Protein AF-A0AAP2RCV1-F1 (afdb_monomer)

Nearest PDB structures (foldseek):
  8qae-assembly1_A  TM=5.928E-01  e=9.555E+00  synthetic construct

Foldseek 3Di:
DAVVVLVVLLCLLLVQADPVVSVVVSVVSSVVLVVQLVVQCVVVVHPSDNVSSVVSSVVVPHSVVNSVVDDGPVVVVVVVVLVVVLVVLVVVLVVVLVVVVVCCVVCVVVVDDNVCCVVPVNVVSVVVSVVVSVVSVVQVVVQVPDPDGPVVVVVVVVVQCPDLLRPSVLVVLLVVLVVVLVCCVPPQQPAWDDADDPDPDGPDIDRFFAPCCVVLSVVSNVLSVLLNVLSVCSNVPPQNLVSLLSLLVSLVSVLVSLVVCLVVVRTDPSDDPVVNVVVSVVSVVVSVVSNVSSVVSNVVSVCSVVVD

Secondary structure (DSSP, 8-state):
--HHHHHHHHHHHTTTS-HHHHHHHHHHHHHHHHHHHHHHHHHTTS---HHHHHHHHHHH--HHHHHTTS--HHHHHHHHHHHHHHHHHHHHHHHHHHHHHHHHHH-GGG---HHHIIIIIHHHHHHHHHHHHHHHHHHHHHHTT-SS-HHHHHHHHHHHHSSTT-HHHHHHHHHHHHHHHHHHHHHGGG-EEEEEEETTEEEEEEESB-GGGGGTHHHHHHHHHHHHHHHHHHHH-S-THHHHHHHHHHHHHHHHHHHHHHHH--B-TTS-HHHHHHHHHHHHHHHHHHHHHHHHHHHHHHHHHH--

Radius of gyration: 32.6 Å; Cα contacts (8 Å, |Δi|>4): 239; chains: 1; bounding box: 78×43×88 Å

Solvent-accessible surface area (backbone atoms only — not comparable to full-atom values): 16723 Å² total; per-residue (Å²): 140,44,65,68,61,54,52,53,48,44,47,60,31,41,63,62,39,42,75,72,59,30,57,53,54,44,51,54,52,51,49,53,52,50,57,52,19,50,52,56,15,59,77,67,76,47,78,73,44,58,65,48,46,51,50,47,50,62,72,72,49,54,44,66,64,57,34,69,78,48,84,45,42,66,58,58,51,53,56,49,54,53,53,53,51,51,52,52,53,52,52,49,53,52,52,53,51,51,51,52,53,51,43,43,71,77,46,56,89,72,68,62,56,68,64,56,49,61,69,47,54,49,52,52,50,52,51,49,52,51,52,52,50,49,52,53,50,51,50,50,62,53,42,77,73,45,97,60,56,64,66,58,52,50,49,58,47,47,64,36,50,72,37,80,60,25,70,67,34,35,50,52,55,40,51,53,44,52,51,48,53,51,47,55,76,76,39,50,81,68,40,74,36,90,61,46,64,73,73,99,42,81,77,50,81,44,45,44,47,29,80,66,39,61,74,48,47,65,58,53,49,52,52,48,52,50,48,42,50,40,47,50,38,37,69,73,44,89,62,62,23,59,36,27,42,49,50,18,54,50,22,51,54,49,31,52,50,47,51,47,49,63,72,70,46,40,43,34,86,82,56,55,68,68,58,52,48,51,50,46,52,51,50,51,50,51,33,53,54,33,47,55,48,17,54,52,28,40,53,51,16,51,51,54,58,72,77,108

Mean predicted aligned error: 16.92 Å

Sequence (308 aa)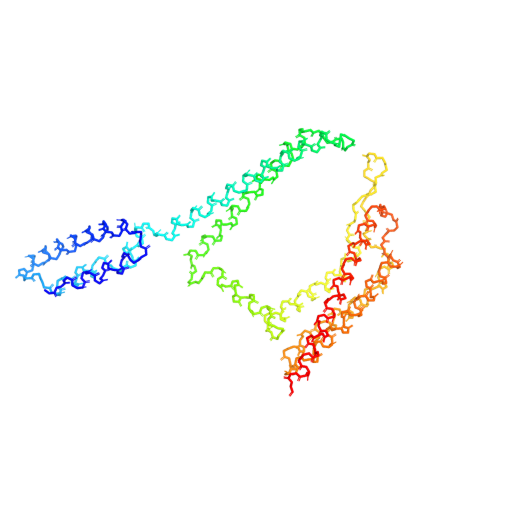:
MYDKIIDDYLNDVTRDMDPKLKSDVKRELKTHILDSAEALASERYVPADENIVREVISKMGSPKEIASRYPSRKGSKKAKEFMDVLKVLAGLIVAFTIAGIVMTMIAPELGLPVHLILTGVVPAMIIAVIVISIIFAIIYIYESRLKMTYEEKIKKMNENLEKPSSPIRVAIITICNLVFLAVINLYWDKVPAIIVFEGDKPTGIVSLFSPDFATFIPYINMLIIATIIVNLLYLLIKSKWIPSALETVLGIASAILIYGLITMFPFNPELISEIVLGIKLLLAFVLIMTLFGAVKNLWQAIILAIGK

pLDDT: mean 80.58, std 9.74, range [50.91, 95.88]

Structure (mmCIF, N/CA/C/O backbone):
data_AF-A0AAP2RCV1-F1
#
_entry.id   AF-A0AAP2RCV1-F1
#
loop_
_atom_site.group_PDB
_atom_site.id
_atom_site.type_symbol
_atom_site.label_atom_id
_atom_site.label_alt_id
_atom_site.label_comp_id
_atom_site.label_asym_id
_atom_site.label_entity_id
_atom_site.label_seq_id
_atom_site.pdbx_PDB_ins_code
_atom_site.Cartn_x
_atom_site.Cartn_y
_atom_site.Cartn_z
_atom_site.occupancy
_atom_site.B_iso_or_equiv
_atom_site.auth_seq_id
_atom_site.auth_comp_id
_atom_site.auth_asym_id
_atom_site.auth_atom_id
_atom_site.pdbx_PDB_model_num
ATOM 1 N N . MET A 1 1 ? -37.329 2.130 47.705 1.00 62.56 1 MET A N 1
ATOM 2 C CA . MET A 1 1 ? -35.863 2.210 47.498 1.00 62.56 1 MET A CA 1
ATOM 3 C C . MET A 1 1 ? -35.482 1.352 46.291 1.00 62.56 1 MET A C 1
ATOM 5 O O . MET A 1 1 ? -34.806 0.350 46.439 1.00 62.56 1 MET A O 1
ATOM 9 N N . TYR A 1 2 ? -35.951 1.715 45.095 1.00 79.75 2 TYR A N 1
ATOM 10 C CA . TYR A 1 2 ? -35.734 0.929 43.866 1.00 79.75 2 TYR A CA 1
ATOM 11 C C . TYR A 1 2 ? -35.403 1.799 42.643 1.00 79.75 2 TYR A C 1
ATOM 13 O O . TYR A 1 2 ? -34.887 1.275 41.659 1.00 79.75 2 TYR A O 1
ATOM 21 N N . ASP A 1 3 ? -35.583 3.127 42.728 1.00 85.25 3 ASP A N 1
ATOM 22 C CA . ASP A 1 3 ? -35.187 4.089 41.690 1.00 85.25 3 ASP A CA 1
ATOM 23 C C . ASP A 1 3 ? -33.775 3.876 41.164 1.00 85.25 3 ASP A C 1
ATOM 25 O O . ASP A 1 3 ? -33.571 3.938 39.962 1.00 85.25 3 ASP A O 1
ATOM 29 N N . LYS A 1 4 ? -32.814 3.556 42.039 1.00 88.62 4 LYS A N 1
ATOM 30 C CA . LYS A 1 4 ? -31.429 3.317 41.626 1.00 88.62 4 LYS A CA 1
ATOM 31 C C . LYS A 1 4 ? -31.311 2.181 40.602 1.00 88.62 4 LYS A C 1
ATOM 33 O O . LYS A 1 4 ? -30.565 2.313 39.645 1.00 88.62 4 LYS A O 1
ATOM 38 N N . ILE A 1 5 ? -32.064 1.093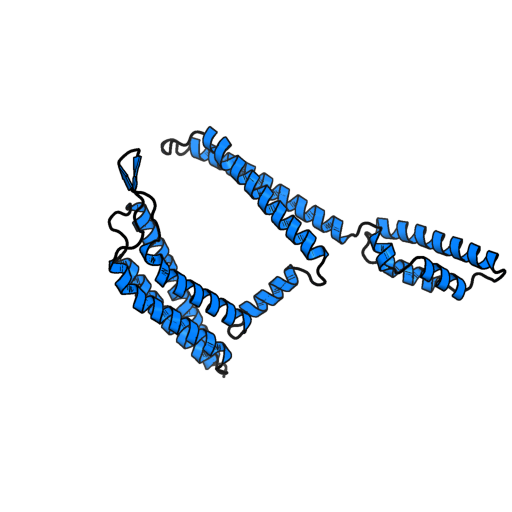 40.768 1.00 89.00 5 ILE A N 1
ATOM 39 C CA . ILE A 1 5 ? -32.020 -0.073 39.868 1.00 89.00 5 ILE A CA 1
ATOM 40 C C . ILE A 1 5 ? -32.660 0.269 38.524 1.00 89.00 5 ILE A C 1
ATOM 42 O O . ILE A 1 5 ? -32.140 -0.108 37.474 1.00 89.00 5 ILE A O 1
ATOM 46 N N . ILE A 1 6 ? -33.766 1.016 38.566 1.00 90.31 6 ILE A N 1
ATOM 47 C CA . ILE A 1 6 ? -34.437 1.537 37.374 1.00 90.31 6 ILE A CA 1
ATOM 48 C C . ILE A 1 6 ? -33.481 2.478 36.630 1.00 90.31 6 ILE A C 1
ATOM 50 O O . ILE A 1 6 ? -33.229 2.291 35.445 1.00 90.31 6 ILE A O 1
ATOM 54 N N . ASP A 1 7 ? -32.884 3.445 37.322 1.00 91.56 7 ASP A N 1
ATOM 55 C CA . ASP A 1 7 ? -31.992 4.437 36.730 1.00 91.56 7 ASP A CA 1
ATOM 56 C C . ASP A 1 7 ? -30.692 3.802 36.195 1.00 91.56 7 ASP A C 1
ATOM 58 O O . ASP A 1 7 ? -30.251 4.187 35.110 1.00 91.56 7 ASP A O 1
ATOM 62 N N . ASP A 1 8 ? -30.117 2.803 36.878 1.00 90.62 8 ASP A N 1
ATOM 63 C CA . ASP A 1 8 ? -28.958 2.022 36.413 1.00 90.62 8 ASP A CA 1
ATOM 64 C C . ASP A 1 8 ? -29.297 1.231 35.130 1.00 90.62 8 ASP A C 1
ATOM 66 O O . ASP A 1 8 ? -28.591 1.352 34.124 1.00 90.62 8 ASP A O 1
ATOM 70 N N . TYR A 1 9 ? -30.429 0.516 35.097 1.00 91.06 9 TYR A N 1
ATOM 71 C CA . TYR A 1 9 ? -30.909 -0.188 33.897 1.00 91.06 9 TYR A CA 1
ATOM 72 C C . TYR A 1 9 ? -31.158 0.774 32.721 1.00 91.06 9 TYR A C 1
ATOM 74 O O . TYR A 1 9 ? -30.697 0.548 31.598 1.00 91.06 9 TYR A O 1
ATOM 82 N N . LEU A 1 10 ? -31.828 1.901 32.977 1.00 92.56 10 LEU A N 1
ATOM 83 C CA . LEU A 1 10 ? -32.106 2.935 31.977 1.00 92.56 10 LEU A CA 1
ATOM 84 C C . LEU A 1 10 ? -30.838 3.650 31.492 1.00 92.56 10 LEU A C 1
ATOM 86 O O . LEU A 1 10 ? -30.777 4.085 30.337 1.00 92.56 10 LEU A O 1
ATOM 90 N N . ASN A 1 11 ? -29.820 3.795 32.344 1.00 90.88 11 ASN A N 1
ATOM 91 C CA . ASN A 1 11 ? -28.507 4.312 31.960 1.00 90.88 11 ASN A CA 1
ATOM 92 C C . ASN A 1 11 ? -27.822 3.390 30.948 1.00 90.88 11 ASN A C 1
ATOM 94 O O . ASN A 1 11 ? -27.294 3.897 29.955 1.00 90.88 11 ASN A O 1
ATOM 98 N N . ASP A 1 12 ? -27.882 2.073 31.159 1.00 88.06 12 ASP A N 1
ATOM 99 C CA . ASP A 1 12 ? -27.302 1.084 30.248 1.00 88.06 12 ASP A CA 1
ATOM 100 C C . ASP A 1 12 ? -28.076 0.954 28.930 1.00 88.06 12 ASP A C 1
ATOM 102 O O . ASP A 1 12 ? -27.448 0.936 27.868 1.00 88.06 12 ASP A O 1
ATOM 106 N N . VAL A 1 13 ? -29.417 0.956 28.960 1.00 88.56 13 VAL A N 1
ATOM 107 C CA . VAL A 1 13 ? -30.253 0.982 27.740 1.00 88.56 13 VAL A CA 1
ATOM 108 C C . VAL A 1 13 ? -29.926 2.213 26.889 1.00 88.56 13 VAL A C 1
ATOM 110 O O . VAL A 1 13 ? -29.692 2.116 25.686 1.00 88.56 13 VAL A O 1
ATOM 113 N N . THR A 1 14 ? -29.883 3.396 27.507 1.00 88.81 14 THR A N 1
ATOM 114 C CA . THR A 1 14 ? -29.771 4.679 26.786 1.00 88.81 14 THR A CA 1
ATOM 115 C C . THR A 1 14 ? -28.333 5.191 26.647 1.00 88.81 14 THR A C 1
ATOM 117 O O . THR A 1 14 ? -28.100 6.375 26.373 1.00 88.81 14 THR A O 1
ATOM 120 N N . ARG A 1 15 ? -27.327 4.334 26.855 1.00 84.31 15 ARG A N 1
ATOM 121 C CA . ARG A 1 15 ? -25.908 4.727 26.872 1.00 84.31 15 ARG A CA 1
ATOM 122 C C . ARG A 1 15 ? -25.414 5.290 25.536 1.00 84.31 15 ARG A C 1
ATOM 124 O O . ARG A 1 15 ? -24.744 6.318 25.529 1.00 84.31 15 ARG A O 1
ATOM 131 N N . ASP A 1 16 ? -25.783 4.649 24.429 1.00 75.81 16 ASP A N 1
ATOM 132 C CA . ASP A 1 16 ? -25.313 4.952 23.065 1.00 75.81 16 ASP A CA 1
ATOM 133 C C . ASP A 1 16 ? -26.325 5.780 22.221 1.00 75.81 16 ASP A C 1
ATOM 135 O O . ASP A 1 16 ? -26.178 5.915 21.000 1.00 75.81 16 ASP A O 1
ATOM 139 N N . MET A 1 17 ? -27.358 6.343 22.862 1.00 81.81 17 MET A N 1
ATOM 140 C CA . MET A 1 17 ? -28.393 7.177 22.227 1.00 81.81 17 MET A CA 1
ATOM 141 C C . MET A 1 17 ? -27.992 8.661 22.151 1.00 81.81 17 MET A C 1
ATOM 143 O O . MET A 1 17 ? -27.110 9.129 22.873 1.00 81.81 17 MET A O 1
ATOM 147 N N . ASP A 1 18 ? -28.642 9.421 21.265 1.00 77.62 18 ASP A N 1
ATOM 148 C CA . ASP A 1 18 ? -28.475 10.878 21.205 1.00 77.62 18 ASP A CA 1
ATOM 149 C C . ASP A 1 18 ? -29.152 11.576 22.408 1.00 77.62 18 ASP A C 1
ATOM 151 O O . ASP A 1 18 ? -30.195 11.087 22.845 1.00 77.62 18 ASP A O 1
ATOM 155 N N . PRO A 1 19 ? -28.621 12.690 22.966 1.00 78.75 19 PRO A N 1
ATOM 156 C CA . PRO A 1 19 ? -29.153 13.300 24.188 1.00 78.75 19 PRO A CA 1
ATOM 157 C C . PRO A 1 19 ? -30.655 13.603 24.178 1.00 78.75 19 PRO A C 1
ATOM 159 O O . PRO A 1 19 ? -31.298 13.407 25.206 1.00 78.75 19 PRO A O 1
ATOM 162 N N . LYS A 1 20 ? -31.224 14.023 23.037 1.00 76.44 20 LYS A N 1
ATOM 163 C CA . LYS A 1 20 ? -32.663 14.323 22.938 1.00 76.44 20 LYS A CA 1
ATOM 164 C C . LYS A 1 20 ? -33.514 13.049 23.014 1.00 76.44 20 LYS A C 1
ATOM 166 O O . LYS A 1 20 ? -34.440 12.967 23.814 1.00 76.44 20 LYS A O 1
ATOM 171 N N . LEU A 1 21 ? -33.137 12.023 22.247 1.00 81.19 21 LEU A N 1
ATOM 172 C CA . LEU A 1 21 ? -33.798 10.714 22.277 1.00 81.19 21 LEU A CA 1
ATOM 173 C C . LEU A 1 21 ? -33.632 10.034 23.646 1.00 81.19 21 LEU A C 1
ATOM 175 O O . LEU A 1 21 ? -34.563 9.422 24.158 1.00 81.19 21 LEU A O 1
ATOM 179 N N . LYS A 1 22 ? -32.459 10.187 24.269 1.00 86.94 22 LYS A N 1
ATOM 180 C CA . LYS A 1 22 ? -32.128 9.628 25.582 1.00 86.94 22 LYS A CA 1
ATOM 181 C C . LYS A 1 22 ? -33.078 10.100 26.681 1.00 86.94 22 LYS A C 1
ATOM 183 O O . LYS A 1 22 ? -33.493 9.271 27.484 1.00 86.94 22 LYS A O 1
ATOM 188 N N . SER A 1 23 ? -33.425 11.387 26.739 1.00 87.06 23 SER A N 1
ATOM 189 C CA . SER A 1 23 ? -34.384 11.887 27.737 1.00 87.06 23 SER A CA 1
ATOM 190 C C . SER A 1 23 ? -35.793 11.337 27.527 1.00 87.06 23 SER A C 1
ATOM 192 O O . SER A 1 23 ? -36.450 10.975 28.501 1.00 87.06 23 SER A O 1
ATOM 194 N N . ASP A 1 24 ? -36.239 11.231 26.273 1.00 87.81 24 ASP A N 1
ATOM 195 C CA . ASP A 1 24 ? -37.589 10.763 25.955 1.00 87.81 24 ASP A CA 1
ATOM 196 C C . ASP A 1 24 ? -37.736 9.255 26.218 1.00 87.81 24 ASP A C 1
ATOM 198 O O . ASP A 1 24 ? -38.631 8.857 26.963 1.00 87.81 24 ASP A O 1
ATOM 202 N N . VAL A 1 25 ? -36.792 8.435 25.736 1.00 89.00 25 VAL A N 1
ATOM 203 C CA . VAL A 1 25 ? -36.770 6.975 25.963 1.00 89.00 25 VAL A CA 1
ATOM 204 C C . VAL A 1 25 ? -36.594 6.634 27.446 1.00 89.00 25 VAL A C 1
ATOM 206 O O . VAL A 1 25 ? -37.223 5.702 27.942 1.00 89.00 25 VAL A O 1
ATOM 209 N N . LYS A 1 26 ? -35.789 7.401 28.201 1.00 92.62 26 LYS A N 1
ATOM 210 C CA . LYS A 1 26 ? -35.698 7.225 29.660 1.00 92.62 26 LYS A CA 1
ATOM 211 C C . LYS A 1 26 ? -37.036 7.450 30.357 1.00 92.62 26 LYS A C 1
ATOM 213 O O . LYS A 1 26 ? -37.366 6.687 31.258 1.00 92.62 26 LYS A O 1
ATOM 218 N N . ARG A 1 27 ? -37.777 8.496 29.975 1.00 91.81 27 ARG A N 1
ATOM 219 C CA . ARG A 1 27 ? -39.085 8.817 30.566 1.00 91.81 27 ARG A CA 1
ATOM 220 C C . ARG A 1 27 ? -40.103 7.722 30.245 1.00 91.81 27 ARG A C 1
ATOM 222 O O . ARG A 1 27 ? -40.712 7.195 31.166 1.00 91.81 27 ARG A O 1
ATOM 229 N N . GLU A 1 28 ? -40.213 7.349 28.971 1.00 92.00 28 GLU A N 1
ATOM 230 C CA . GLU A 1 28 ? -41.100 6.286 28.474 1.00 92.00 28 GLU A CA 1
ATOM 231 C C . GLU A 1 28 ? -40.869 4.956 29.208 1.00 92.00 28 GLU A C 1
ATOM 233 O O . GLU A 1 28 ? -41.791 4.401 29.806 1.00 92.00 28 GLU A O 1
ATOM 238 N N . LEU A 1 29 ? -39.621 4.478 29.240 1.00 92.88 29 LEU A N 1
ATOM 239 C CA . LEU A 1 29 ? -39.281 3.219 29.901 1.00 92.88 29 LEU A CA 1
ATOM 240 C C . LEU A 1 29 ? -39.410 3.301 31.431 1.00 92.88 29 LEU A C 1
ATOM 242 O O . LEU A 1 29 ? -39.796 2.307 32.039 1.00 92.88 29 LEU A O 1
ATOM 246 N N . LYS A 1 30 ? -39.127 4.452 32.070 1.00 94.00 30 LYS A N 1
ATOM 247 C CA . LYS A 1 30 ? -39.332 4.617 33.524 1.00 94.00 30 LYS A CA 1
ATOM 248 C C . LYS A 1 30 ? -40.811 4.495 33.887 1.00 94.00 30 LYS A C 1
ATOM 250 O O . LYS A 1 30 ? -41.123 3.756 34.815 1.00 94.00 30 LYS A O 1
ATOM 255 N N . THR A 1 31 ? -41.698 5.153 33.139 1.00 93.00 31 THR A N 1
ATOM 256 C CA . THR A 1 31 ? -43.154 5.012 33.300 1.00 93.00 31 THR A CA 1
ATOM 257 C C . THR A 1 31 ? -43.579 3.557 33.102 1.00 93.00 31 THR A C 1
ATOM 259 O O . THR A 1 31 ? -44.108 2.958 34.030 1.00 93.00 31 THR A O 1
ATOM 262 N N . HIS A 1 32 ? -43.210 2.925 31.982 1.00 92.56 32 HIS A N 1
ATOM 263 C CA . HIS A 1 32 ? -43.582 1.531 31.709 1.00 92.56 32 HIS A CA 1
ATOM 264 C C . HIS A 1 32 ? -43.108 0.538 32.792 1.00 92.56 32 HIS A C 1
ATOM 266 O O . HIS A 1 32 ? -43.828 -0.408 33.118 1.00 92.56 32 HIS A O 1
ATOM 272 N N . ILE A 1 33 ? -41.902 0.716 33.351 1.00 92.25 33 ILE A N 1
ATOM 273 C CA . ILE A 1 33 ? -41.386 -0.130 34.443 1.00 92.25 33 ILE A CA 1
ATOM 274 C C . ILE A 1 33 ? -42.209 0.058 35.723 1.00 92.25 33 ILE A C 1
ATOM 276 O O . ILE A 1 33 ? -42.523 -0.934 36.379 1.00 92.25 33 ILE A O 1
ATOM 280 N N . LEU A 1 34 ? -42.554 1.300 36.076 1.00 92.75 34 LEU A N 1
ATOM 281 C CA . LEU A 1 34 ? -43.341 1.604 37.274 1.00 92.75 34 LEU A CA 1
ATOM 282 C C . LEU A 1 34 ? -44.772 1.066 37.148 1.00 92.75 34 LEU A C 1
ATOM 284 O O . LEU A 1 34 ? -45.196 0.313 38.021 1.00 92.75 34 LEU A O 1
ATOM 288 N N . ASP A 1 35 ? -45.449 1.333 36.030 1.00 93.69 35 ASP A N 1
ATOM 289 C CA . ASP A 1 35 ? -46.809 0.848 35.753 1.00 93.69 35 ASP A CA 1
ATOM 290 C C . ASP A 1 35 ? -46.868 -0.695 35.791 1.00 93.69 35 ASP A C 1
ATOM 292 O O . ASP A 1 35 ? -47.761 -1.296 36.392 1.00 93.69 35 ASP A O 1
ATOM 296 N N . SER A 1 36 ? -45.864 -1.360 35.202 1.00 91.62 36 SER A N 1
ATOM 297 C CA . SER A 1 36 ? -45.748 -2.827 35.213 1.00 91.62 36 SER A CA 1
ATOM 298 C C . SER A 1 36 ? -45.460 -3.392 36.610 1.00 91.62 36 SER A C 1
ATOM 300 O O . SER A 1 36 ? -45.912 -4.492 36.935 1.00 91.62 36 SER A O 1
ATOM 302 N N . ALA A 1 37 ? -44.698 -2.670 37.438 1.00 91.69 37 ALA A N 1
ATOM 303 C CA . ALA A 1 37 ? -44.399 -3.070 38.812 1.00 91.69 37 ALA A CA 1
ATOM 304 C C . ALA A 1 37 ? -45.615 -2.893 39.729 1.00 91.69 37 ALA A C 1
ATOM 306 O O . ALA A 1 37 ? -45.883 -3.772 40.545 1.00 91.69 37 ALA A O 1
ATOM 307 N N . GLU A 1 38 ? -46.381 -1.814 39.567 1.00 90.69 38 GLU A N 1
ATOM 308 C CA . GLU A 1 38 ? -47.622 -1.574 40.309 1.00 90.69 38 GLU A CA 1
ATOM 309 C C . GLU A 1 38 ? -48.707 -2.603 39.953 1.00 90.69 38 GLU A C 1
ATOM 311 O O . GLU A 1 38 ? -49.348 -3.159 40.849 1.00 90.69 38 GLU A O 1
ATOM 316 N N . ALA A 1 39 ? -48.846 -2.953 38.669 1.00 91.00 39 ALA A N 1
ATOM 317 C CA . ALA A 1 39 ? -49.734 -4.029 38.229 1.00 91.00 39 ALA A CA 1
ATOM 318 C C . ALA A 1 39 ? -49.354 -5.393 38.842 1.00 91.00 39 ALA A C 1
ATOM 320 O O . ALA A 1 39 ? -50.209 -6.073 39.411 1.00 91.00 39 ALA A O 1
ATOM 321 N N . LEU A 1 40 ? -48.069 -5.773 38.791 1.00 89.50 40 LEU A N 1
ATOM 322 C CA . LEU A 1 40 ? -47.581 -7.057 39.319 1.00 89.50 40 LEU A CA 1
ATOM 323 C C . LEU A 1 40 ? -47.637 -7.133 40.857 1.00 89.50 40 LEU A C 1
ATOM 325 O O . LEU A 1 40 ? -47.875 -8.202 41.422 1.00 89.50 40 LEU A O 1
ATOM 329 N N . ALA A 1 41 ? -47.432 -6.005 41.541 1.00 89.94 41 ALA A N 1
ATOM 330 C CA . ALA A 1 41 ? -47.608 -5.876 42.985 1.00 89.94 41 ALA A CA 1
ATOM 331 C C . ALA A 1 41 ? -49.082 -6.066 43.388 1.00 89.94 41 ALA A C 1
ATOM 333 O O . ALA A 1 41 ? -49.386 -6.848 44.293 1.00 89.94 41 ALA A O 1
ATOM 334 N N . SER A 1 42 ? -49.996 -5.421 42.652 1.00 89.62 42 SER A N 1
ATOM 335 C CA . SER A 1 42 ? -51.446 -5.501 42.869 1.00 89.62 42 SER A CA 1
ATOM 336 C C . SER A 1 42 ? -51.995 -6.912 42.642 1.00 89.62 42 SER A C 1
ATOM 338 O O . SER A 1 42 ? -52.747 -7.410 43.475 1.00 89.62 42 SER A O 1
ATOM 340 N N . GLU A 1 43 ? -51.570 -7.588 41.567 1.00 89.88 43 GLU A N 1
ATOM 341 C CA . GLU A 1 43 ? -51.939 -8.983 41.260 1.00 89.88 43 GLU A CA 1
ATOM 342 C C . GLU A 1 43 ? -51.565 -9.951 42.397 1.00 89.88 43 GLU A C 1
ATOM 344 O O . GLU A 1 43 ? -52.266 -10.927 42.660 1.00 89.88 43 GLU A O 1
ATOM 349 N N . ARG A 1 44 ? -50.458 -9.671 43.093 1.00 89.19 44 ARG A N 1
ATOM 350 C CA . ARG A 1 44 ? -49.913 -10.516 44.164 1.00 89.19 44 ARG A CA 1
ATOM 351 C C . ARG A 1 44 ? -50.294 -10.069 45.576 1.00 89.19 44 ARG A C 1
ATOM 353 O O . ARG A 1 44 ? -49.888 -10.732 46.526 1.00 89.19 44 ARG A O 1
ATOM 360 N N . TYR A 1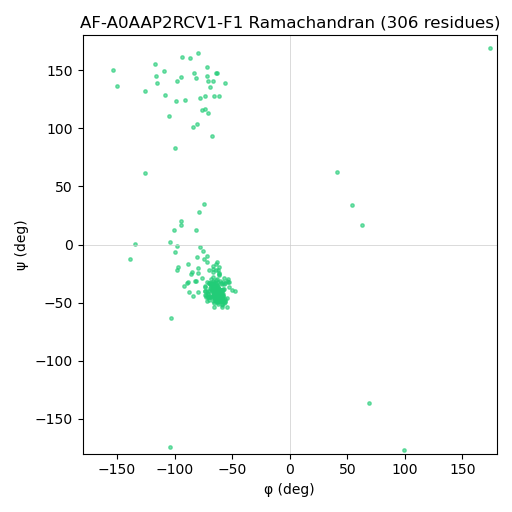 45 ? -51.047 -8.978 45.726 1.00 88.19 45 TYR A N 1
ATOM 361 C CA . TYR A 1 45 ? -51.385 -8.364 47.019 1.00 88.19 45 TYR A CA 1
ATOM 362 C C . TYR A 1 45 ? -50.156 -8.039 47.897 1.00 88.19 45 TYR A C 1
ATOM 364 O O . TYR A 1 45 ? -50.214 -8.115 49.126 1.00 88.19 45 TYR A O 1
ATOM 372 N N . VAL A 1 46 ? -49.035 -7.664 47.272 1.00 87.31 46 VAL A N 1
ATOM 373 C CA . VAL A 1 46 ? -47.784 -7.262 47.943 1.00 87.31 46 VAL A CA 1
ATOM 374 C C . VAL A 1 46 ? -47.446 -5.805 47.611 1.00 87.31 46 VAL A C 1
ATOM 376 O O . VAL A 1 46 ? -47.873 -5.308 46.572 1.00 87.31 46 VAL A O 1
ATOM 379 N N . PRO A 1 47 ? -46.677 -5.085 48.448 1.00 83.31 47 PRO A N 1
ATOM 380 C CA . PRO A 1 47 ? -46.159 -3.775 48.063 1.00 83.31 47 PRO A CA 1
ATOM 381 C C . PRO A 1 47 ? -45.203 -3.884 46.864 1.00 83.31 47 PRO A C 1
ATOM 383 O O . PRO A 1 47 ? -44.456 -4.855 46.742 1.00 83.31 47 PRO A O 1
ATOM 386 N N . ALA A 1 48 ? -45.177 -2.853 46.014 1.00 82.62 48 ALA A N 1
ATOM 387 C CA . ALA A 1 48 ? -44.190 -2.722 44.944 1.00 82.62 48 ALA A CA 1
ATOM 388 C C . ALA A 1 48 ? -42.792 -2.490 45.548 1.00 82.62 48 ALA A C 1
ATOM 390 O O . ALA A 1 48 ? -42.417 -1.367 45.893 1.00 82.62 48 ALA A O 1
ATOM 391 N N . ASP A 1 49 ? -42.048 -3.578 45.734 1.00 87.25 49 ASP A N 1
ATOM 392 C CA . ASP A 1 49 ? -40.734 -3.602 46.366 1.00 87.25 49 ASP A CA 1
ATOM 393 C C . ASP A 1 49 ? -39.589 -3.767 45.346 1.00 87.25 49 ASP A C 1
ATOM 395 O O . ASP A 1 49 ? -39.777 -3.748 44.127 1.00 87.25 49 ASP A O 1
ATOM 399 N N . GLU A 1 50 ? -38.363 -3.912 45.850 1.00 87.31 50 GLU A N 1
ATOM 400 C CA . GLU A 1 50 ? -37.183 -4.108 45.006 1.00 87.31 50 GLU A CA 1
ATOM 401 C C . GLU A 1 50 ? -37.243 -5.410 44.181 1.00 87.31 50 GLU A C 1
ATOM 403 O O . GLU A 1 50 ? -36.735 -5.458 43.059 1.00 87.31 50 GLU A O 1
ATOM 408 N N . ASN A 1 51 ? -37.881 -6.457 44.710 1.00 86.88 51 ASN A N 1
ATOM 409 C CA . ASN A 1 51 ? -37.969 -7.767 44.071 1.00 86.88 51 ASN A CA 1
ATOM 410 C C . ASN A 1 51 ? -38.950 -7.740 42.894 1.00 86.88 51 ASN A C 1
ATOM 412 O O . ASN A 1 51 ? -38.612 -8.217 41.809 1.00 86.88 51 ASN A O 1
ATOM 416 N N . ILE A 1 52 ? -40.114 -7.107 43.072 1.00 89.75 52 ILE A N 1
ATOM 417 C CA . ILE A 1 52 ? -41.099 -6.878 42.005 1.00 89.75 52 ILE A CA 1
ATOM 418 C C . ILE A 1 52 ? -40.478 -6.067 40.857 1.00 89.75 52 ILE A C 1
ATOM 420 O O . ILE A 1 52 ? -40.584 -6.462 39.694 1.00 89.75 52 ILE A O 1
ATOM 424 N N . VAL A 1 53 ? -39.750 -4.985 41.164 1.00 89.56 53 VAL A N 1
ATOM 425 C CA . VAL A 1 53 ? -39.068 -4.164 40.142 1.00 89.56 53 VAL A CA 1
ATOM 426 C C . VAL A 1 53 ? -37.984 -4.960 39.401 1.00 89.56 53 VAL A C 1
ATOM 428 O O . VAL A 1 53 ? -37.891 -4.876 38.174 1.00 89.56 53 VAL A O 1
ATOM 431 N N . ARG A 1 54 ? -37.189 -5.781 40.105 1.00 89.56 54 ARG A N 1
ATOM 432 C CA . ARG A 1 54 ? -36.195 -6.673 39.475 1.00 89.56 54 ARG A CA 1
ATOM 433 C C . ARG A 1 54 ? -36.848 -7.716 38.563 1.00 89.56 54 ARG A C 1
ATOM 435 O O . ARG A 1 54 ? -36.314 -7.976 37.486 1.00 89.56 54 ARG A O 1
ATOM 442 N N . GLU A 1 55 ? -37.993 -8.280 38.947 1.00 90.69 55 GLU A N 1
ATOM 443 C CA . GLU A 1 55 ? -38.733 -9.236 38.111 1.00 90.69 55 GLU A CA 1
ATOM 444 C C . GLU A 1 55 ? -39.268 -8.577 36.830 1.00 90.69 55 GLU A C 1
ATOM 446 O O . GLU A 1 55 ? -39.105 -9.132 35.742 1.00 90.69 55 GLU A O 1
ATOM 451 N N . VAL A 1 56 ? -39.843 -7.373 36.927 1.00 90.75 56 VAL A N 1
ATOM 452 C CA . VAL A 1 56 ? -40.310 -6.594 35.764 1.00 90.75 56 VAL A CA 1
ATOM 453 C C . VAL A 1 56 ? -39.161 -6.286 34.805 1.00 90.75 56 VAL A C 1
ATOM 455 O O . VAL A 1 56 ? -39.269 -6.568 33.610 1.00 90.75 56 VAL A O 1
ATOM 458 N N . ILE A 1 57 ? -38.032 -5.787 35.317 1.00 90.88 57 ILE A N 1
ATOM 459 C CA . ILE A 1 57 ? -36.838 -5.511 34.504 1.00 90.88 57 ILE A CA 1
ATOM 460 C C . ILE A 1 57 ? -36.329 -6.799 33.836 1.00 90.88 57 ILE A C 1
ATOM 462 O O . ILE A 1 57 ? -36.022 -6.795 32.645 1.00 90.88 57 ILE A O 1
ATOM 466 N N . SER A 1 58 ? -36.321 -7.926 34.556 1.00 89.25 58 SER A N 1
ATOM 467 C CA . SER A 1 58 ? -35.938 -9.226 33.992 1.00 89.25 58 SER A CA 1
ATOM 468 C C . SER A 1 58 ? -36.884 -9.711 32.886 1.00 89.25 58 SER A C 1
ATOM 470 O O . SER A 1 58 ? -36.422 -10.377 31.960 1.00 89.25 58 SER A O 1
ATOM 472 N N . LYS A 1 59 ? -38.186 -9.395 32.956 1.00 89.75 59 LYS A N 1
ATOM 473 C CA . LYS A 1 59 ? -39.178 -9.731 31.915 1.00 89.75 59 LYS A CA 1
ATOM 474 C C . LYS A 1 59 ? -39.081 -8.832 30.681 1.00 89.75 59 LYS A C 1
ATOM 476 O O . LYS A 1 59 ? -39.396 -9.288 29.586 1.00 89.75 59 LYS A O 1
ATOM 481 N N . MET A 1 60 ? -38.633 -7.582 30.829 1.00 86.12 60 MET A N 1
ATOM 482 C CA . MET A 1 60 ? -38.416 -6.675 29.690 1.00 86.12 60 MET A CA 1
ATOM 483 C C . MET A 1 60 ? -37.226 -7.090 28.808 1.00 86.12 60 MET A C 1
ATOM 485 O O . MET A 1 60 ? -37.190 -6.730 27.631 1.00 86.12 60 MET A O 1
ATOM 489 N N . GLY A 1 61 ? -36.285 -7.872 29.342 1.00 86.00 61 GLY A N 1
ATOM 490 C CA . GLY A 1 61 ? -35.105 -8.362 28.626 1.00 86.00 61 GLY A CA 1
ATOM 491 C C . GLY A 1 61 ? -33.843 -7.552 28.924 1.00 86.00 61 GLY A C 1
ATOM 492 O O . GLY A 1 61 ? -33.831 -6.656 29.767 1.00 86.00 61 GLY A O 1
ATOM 493 N N . SER A 1 62 ? -32.732 -7.888 28.269 1.00 88.94 62 SER A N 1
ATOM 494 C CA . SER A 1 62 ? -31.452 -7.240 28.563 1.00 88.94 62 SER A CA 1
ATOM 495 C C . SER A 1 62 ? -31.412 -5.787 28.057 1.00 88.94 62 SER A C 1
ATOM 497 O O . SER A 1 62 ? -32.012 -5.470 27.020 1.00 88.94 62 SER A O 1
ATOM 499 N N . PRO A 1 63 ? -30.610 -4.899 28.689 1.00 86.69 63 PRO A N 1
ATOM 500 C CA . PRO A 1 63 ? -30.474 -3.511 28.243 1.00 86.69 63 PRO A CA 1
ATOM 501 C C . PRO A 1 63 ? -30.101 -3.378 26.761 1.00 86.69 63 PRO A C 1
ATOM 503 O O . PRO A 1 63 ? -30.515 -2.442 26.081 1.00 86.69 63 PRO A O 1
ATOM 506 N N . LYS A 1 64 ? -29.332 -4.347 26.246 1.00 81.31 64 LYS A N 1
ATOM 507 C CA . LYS A 1 64 ? -28.855 -4.394 24.862 1.00 81.31 64 LYS A CA 1
ATOM 508 C C . LYS A 1 64 ? -29.957 -4.756 23.862 1.00 81.31 64 LYS A C 1
ATOM 510 O O . LYS A 1 64 ? -29.956 -4.227 22.752 1.00 81.31 64 LYS A O 1
ATOM 515 N N . GLU A 1 65 ? -30.882 -5.637 24.235 1.00 81.50 65 GLU A N 1
ATOM 516 C CA . GLU A 1 65 ? -32.026 -6.013 23.395 1.00 81.50 65 GLU A CA 1
ATOM 517 C C . GLU A 1 65 ? -33.012 -4.854 23.273 1.00 81.50 65 GLU A C 1
ATOM 519 O O . GLU A 1 65 ? -33.408 -4.514 22.158 1.00 81.50 65 GLU A O 1
ATOM 524 N N . ILE A 1 66 ? -33.329 -4.176 24.382 1.00 85.69 66 ILE A N 1
ATOM 525 C CA . ILE A 1 66 ? -34.171 -2.972 24.352 1.00 85.69 66 ILE A CA 1
ATOM 526 C C . ILE A 1 66 ? -33.483 -1.841 23.577 1.00 85.69 66 ILE A C 1
ATOM 528 O O . ILE A 1 66 ? -34.095 -1.269 22.676 1.00 85.69 66 ILE A O 1
ATOM 532 N N . ALA A 1 67 ? -32.196 -1.571 23.826 1.00 82.31 67 ALA A N 1
ATOM 533 C CA . ALA A 1 67 ? -31.444 -0.546 23.096 1.00 82.31 67 ALA A CA 1
ATOM 534 C C . ALA A 1 67 ? -31.420 -0.778 21.572 1.00 82.31 67 ALA A C 1
ATOM 536 O O . ALA A 1 67 ? -31.415 0.189 20.814 1.00 82.31 67 ALA A O 1
ATOM 537 N N . SER A 1 68 ? -31.444 -2.037 21.111 1.00 78.44 68 SER A N 1
ATOM 538 C CA . SER A 1 68 ? -31.436 -2.370 19.677 1.00 78.44 68 SER A CA 1
ATOM 539 C C . SER A 1 68 ? -32.698 -1.936 18.918 1.00 78.44 68 SER A C 1
ATOM 541 O O . SER A 1 68 ? -32.657 -1.822 17.693 1.00 78.44 68 SER A O 1
ATOM 543 N N . ARG A 1 69 ? -33.801 -1.657 19.628 1.00 81.75 69 ARG A N 1
ATOM 544 C CA . ARG A 1 69 ? -35.070 -1.186 19.046 1.00 81.75 69 ARG A CA 1
ATOM 545 C C . ARG A 1 69 ? -35.075 0.316 18.740 1.00 81.75 69 ARG A C 1
ATOM 547 O O . ARG A 1 69 ? -35.976 0.784 18.053 1.00 81.75 69 ARG A O 1
ATOM 554 N N . TYR A 1 70 ? -34.075 1.062 19.216 1.00 79.25 70 TYR A N 1
ATOM 555 C CA . TYR A 1 70 ? -33.979 2.514 19.059 1.00 79.25 70 TYR A CA 1
ATOM 556 C C . TYR A 1 70 ? -32.752 2.909 18.209 1.00 79.25 70 TYR A C 1
ATOM 558 O O . TYR A 1 70 ? -31.699 2.270 18.289 1.00 79.25 70 TYR A O 1
ATOM 566 N N . PRO A 1 71 ? -32.836 3.975 17.388 1.00 65.69 71 PRO A N 1
ATOM 567 C CA . PRO A 1 71 ? -31.730 4.392 16.529 1.00 65.69 71 PRO A CA 1
ATOM 568 C C . PRO A 1 71 ? -30.520 4.891 17.339 1.00 65.69 71 PRO A C 1
ATOM 570 O O . PRO A 1 71 ? -30.623 5.784 18.180 1.00 65.69 71 PRO A O 1
ATOM 573 N N . SER A 1 72 ? -29.339 4.331 17.054 1.00 65.62 72 SER A N 1
ATOM 574 C CA . SER A 1 72 ? -28.097 4.676 17.761 1.00 65.62 72 SER A CA 1
ATOM 575 C C . SER A 1 72 ? -27.420 5.938 17.213 1.00 65.62 72 SER A C 1
ATOM 577 O O . SER A 1 72 ? -27.400 6.198 16.005 1.00 65.62 72 SER A O 1
ATOM 579 N N . ARG A 1 73 ? -26.754 6.689 18.100 1.00 57.50 73 ARG A N 1
ATOM 580 C CA . ARG A 1 73 ? -26.031 7.927 17.751 1.00 57.50 73 ARG A CA 1
ATOM 581 C C . ARG A 1 73 ? -24.899 7.693 16.739 1.00 57.50 73 ARG A C 1
ATOM 583 O O . ARG A 1 73 ? -24.612 8.549 15.905 1.00 57.50 73 ARG A O 1
ATOM 590 N N . LYS A 1 74 ? -24.277 6.508 16.787 1.00 58.59 74 LYS A N 1
ATOM 591 C CA . LYS A 1 74 ? -23.191 6.085 15.884 1.00 58.59 74 LYS A CA 1
ATOM 592 C C . LYS A 1 74 ? -23.673 5.870 14.442 1.00 58.59 74 LYS A C 1
ATOM 594 O O . LYS A 1 74 ? -22.954 6.242 13.518 1.00 58.59 74 LYS A O 1
ATOM 599 N N . GLY A 1 75 ? -24.888 5.345 14.247 1.00 60.66 75 GLY A N 1
ATOM 600 C CA . GLY A 1 75 ? -25.469 5.151 12.911 1.00 60.66 75 GLY A CA 1
ATOM 601 C C . GLY A 1 75 ? -25.723 6.476 12.186 1.00 60.66 75 GLY A C 1
ATOM 602 O O . GLY A 1 75 ? -25.316 6.644 11.038 1.00 60.66 75 GLY A O 1
ATOM 603 N N . SER A 1 76 ? -26.309 7.458 12.883 1.00 62.34 76 SER A N 1
ATOM 604 C CA . SER A 1 76 ? -26.580 8.786 12.311 1.00 62.34 76 SER A CA 1
ATOM 605 C C . SER A 1 76 ? -25.305 9.529 11.887 1.00 62.34 76 SER A C 1
ATOM 607 O O . SER A 1 76 ? -25.283 10.124 10.808 1.00 62.34 76 SER A O 1
ATOM 609 N N . LYS A 1 77 ? -24.226 9.462 12.685 1.00 66.62 77 LYS A N 1
ATOM 610 C CA . LYS A 1 77 ? -22.951 10.118 12.347 1.00 66.62 77 LYS A CA 1
ATOM 611 C C . LYS A 1 77 ? -22.325 9.525 11.078 1.00 66.62 77 LYS A C 1
ATOM 613 O O . LYS A 1 77 ? -22.000 10.281 10.167 1.00 66.62 77 LYS A O 1
ATOM 618 N N . LYS A 1 78 ? -22.242 8.192 10.982 1.00 64.31 78 LYS A N 1
ATOM 619 C CA . LYS A 1 78 ? -21.668 7.505 9.811 1.00 64.31 78 LYS A CA 1
ATOM 620 C C . LYS A 1 78 ? -22.486 7.702 8.532 1.00 64.31 78 LYS A C 1
ATOM 622 O O . LYS A 1 78 ? -21.911 7.877 7.463 1.00 64.31 78 LYS A O 1
ATOM 627 N N . ALA A 1 79 ? -23.816 7.753 8.633 1.00 68.25 79 ALA A N 1
ATOM 628 C CA . ALA A 1 79 ? -24.675 8.080 7.492 1.00 68.25 79 ALA A CA 1
ATOM 629 C C . ALA A 1 79 ? -24.413 9.500 6.951 1.00 68.25 79 ALA A C 1
ATOM 631 O O . ALA A 1 79 ? -24.413 9.709 5.737 1.00 68.25 79 ALA A O 1
ATOM 632 N N . LYS A 1 80 ? -24.138 10.470 7.836 1.00 76.31 80 LYS A N 1
ATOM 633 C CA . LYS A 1 80 ? -23.743 11.828 7.438 1.00 76.31 80 LYS A CA 1
ATOM 634 C C . LYS A 1 80 ? -22.359 11.850 6.779 1.00 76.31 80 LYS A C 1
ATOM 636 O O . LYS A 1 80 ? -22.217 12.453 5.723 1.00 76.31 80 LYS A O 1
ATOM 641 N N . GLU A 1 81 ? -21.378 11.156 7.354 1.00 74.00 81 GLU A N 1
ATOM 642 C CA . GLU A 1 81 ? -20.021 11.039 6.793 1.00 74.00 81 GLU A CA 1
ATOM 643 C C . GLU A 1 81 ? -20.044 10.447 5.370 1.00 74.00 81 GLU A C 1
ATOM 645 O O . GLU A 1 81 ? -19.433 11.004 4.460 1.00 74.00 81 GLU A O 1
ATOM 650 N N . PHE A 1 82 ? -20.834 9.393 5.137 1.00 72.56 82 PHE A N 1
ATOM 651 C CA . PHE A 1 82 ? -21.052 8.823 3.801 1.00 72.56 82 PHE A CA 1
ATOM 652 C C . PHE A 1 82 ? -21.699 9.823 2.822 1.00 72.56 82 PHE A C 1
ATOM 654 O O . PHE A 1 82 ? -21.265 9.949 1.677 1.00 72.56 82 PHE A O 1
ATOM 661 N N . MET A 1 83 ? -22.698 10.586 3.280 1.00 76.38 83 MET A N 1
ATOM 662 C CA . MET A 1 83 ? -23.345 11.633 2.480 1.00 76.38 83 MET A CA 1
ATOM 663 C C . MET A 1 83 ? -22.374 12.760 2.095 1.00 76.38 83 MET A C 1
ATOM 665 O O . MET A 1 83 ? -22.477 13.323 1.006 1.00 76.38 83 MET A O 1
ATOM 669 N N . ASP A 1 84 ? -21.433 13.101 2.974 1.00 79.31 84 ASP A N 1
ATOM 670 C CA . ASP A 1 84 ? -20.428 14.132 2.712 1.00 79.31 84 ASP A CA 1
ATOM 671 C C . ASP A 1 84 ? -19.358 13.636 1.713 1.00 79.31 84 ASP A C 1
ATOM 673 O O . ASP A 1 84 ? -18.984 14.390 0.813 1.00 79.31 84 ASP A O 1
ATOM 677 N N . VAL A 1 85 ? -18.972 12.351 1.751 1.00 78.44 85 VAL A N 1
ATOM 678 C CA . VAL A 1 85 ? -18.134 11.717 0.705 1.00 78.44 85 VAL A CA 1
ATOM 679 C C . VAL A 1 85 ? -18.819 11.753 -0.668 1.00 78.44 85 VAL A C 1
ATOM 681 O O . VAL A 1 85 ? -18.189 12.133 -1.658 1.00 78.44 85 VAL A O 1
ATOM 684 N N . LEU A 1 86 ? -20.115 11.428 -0.744 1.00 80.62 86 LEU A N 1
ATOM 685 C CA . LEU A 1 86 ? -20.879 11.481 -1.999 1.00 80.62 86 LEU A CA 1
ATOM 686 C C . LEU A 1 86 ? -20.905 12.885 -2.623 1.00 80.62 86 LEU A C 1
ATOM 688 O O . LEU A 1 86 ? -20.768 13.012 -3.839 1.00 80.62 86 LEU A O 1
ATOM 692 N N . LYS A 1 87 ? -21.027 13.946 -1.812 1.00 83.81 87 LYS A N 1
ATOM 693 C CA . LYS A 1 87 ? -20.977 15.339 -2.301 1.00 83.81 87 LYS A CA 1
ATOM 694 C C . LYS A 1 87 ? -19.619 15.689 -2.903 1.00 83.81 87 LYS A C 1
ATOM 696 O O . LYS A 1 87 ? -19.574 16.332 -3.948 1.00 83.81 87 LYS A O 1
ATOM 701 N N . VAL A 1 88 ? -18.524 15.261 -2.268 1.00 81.94 88 VAL A N 1
ATOM 702 C CA . VAL A 1 88 ? -17.162 15.486 -2.783 1.00 81.94 88 VAL A CA 1
ATOM 703 C C . VAL A 1 88 ? -16.976 14.775 -4.124 1.00 81.94 88 VAL A C 1
ATOM 705 O O . VAL A 1 88 ? -16.502 15.389 -5.077 1.00 81.94 88 VAL A O 1
ATOM 708 N N . LEU A 1 89 ? -17.419 13.520 -4.234 1.00 78.19 89 LEU A N 1
ATOM 709 C CA . LEU A 1 89 ? -17.368 12.757 -5.485 1.00 78.19 89 LEU A CA 1
ATOM 710 C C . LEU A 1 89 ? -18.229 13.383 -6.598 1.00 78.19 89 LEU A C 1
ATOM 712 O O . LEU A 1 89 ? -17.783 13.470 -7.741 1.00 78.19 89 LEU A O 1
ATOM 716 N N . ALA A 1 90 ? -19.425 13.882 -6.275 1.00 80.12 90 ALA A N 1
ATOM 717 C CA . ALA A 1 90 ? -20.271 14.603 -7.228 1.00 80.12 90 ALA A CA 1
ATOM 718 C C . ALA A 1 90 ? -19.628 15.922 -7.700 1.00 80.12 90 ALA A C 1
ATOM 720 O O . ALA A 1 90 ? -19.641 16.224 -8.893 1.00 80.12 90 ALA A O 1
ATOM 721 N N . GLY A 1 91 ? -19.003 16.682 -6.794 1.00 80.19 91 GLY A N 1
ATOM 722 C CA . GLY A 1 91 ? -18.230 17.876 -7.149 1.00 80.19 91 GLY A CA 1
ATOM 723 C C . GLY A 1 91 ? -17.032 17.559 -8.050 1.00 80.19 91 GLY A C 1
ATOM 724 O O . GLY A 1 91 ? -16.759 18.295 -8.996 1.00 80.19 91 GLY A O 1
ATOM 725 N N . LEU A 1 92 ? -16.365 16.426 -7.811 1.00 78.50 92 LEU A N 1
ATOM 726 C CA . LEU A 1 92 ? -15.246 15.945 -8.621 1.00 78.50 92 LEU A CA 1
ATOM 727 C C . LEU A 1 92 ? -15.680 15.586 -10.055 1.00 78.50 92 LEU A C 1
ATOM 729 O O . LEU A 1 92 ? -14.993 15.959 -11.005 1.00 78.50 92 LEU A O 1
ATOM 733 N N . ILE A 1 93 ? -16.846 14.945 -10.224 1.00 81.19 93 ILE A N 1
ATOM 734 C CA . ILE A 1 93 ? -17.462 14.688 -11.542 1.00 81.19 93 ILE A CA 1
ATOM 735 C C . ILE A 1 93 ? -17.654 15.997 -12.311 1.00 81.19 93 ILE A C 1
ATOM 737 O O . ILE A 1 93 ? -17.260 16.095 -13.475 1.00 81.19 93 ILE A O 1
ATOM 741 N N . VAL A 1 94 ? -18.232 17.016 -11.668 1.00 81.94 94 VAL A N 1
ATOM 742 C CA . VAL A 1 94 ? -18.466 18.326 -12.295 1.00 81.94 94 VAL A CA 1
ATOM 743 C C . VAL A 1 94 ? -17.138 18.988 -12.675 1.00 81.94 94 VAL A C 1
ATOM 745 O O . VAL A 1 94 ? -16.992 19.440 -13.809 1.00 81.94 94 VAL A O 1
ATOM 748 N N . ALA A 1 95 ? -16.147 18.978 -11.780 1.00 78.94 95 ALA A N 1
ATOM 749 C CA . ALA A 1 95 ? -14.828 19.558 -12.030 1.00 78.94 95 ALA A CA 1
ATOM 750 C C . ALA A 1 95 ? -14.108 18.905 -13.225 1.00 78.94 95 ALA A C 1
ATOM 752 O O . ALA A 1 95 ? -13.642 19.619 -14.113 1.00 78.94 95 ALA A O 1
ATOM 753 N N . PHE A 1 96 ? -14.069 17.569 -13.303 1.00 75.81 96 PHE A N 1
ATOM 754 C CA . PHE A 1 96 ? -13.465 16.868 -14.444 1.00 75.81 96 PHE A CA 1
ATOM 755 C C . PHE A 1 96 ? -14.253 17.045 -15.744 1.00 75.81 96 PHE A C 1
ATOM 757 O O . PHE A 1 96 ? -13.645 17.137 -16.808 1.00 75.81 96 PHE A O 1
ATOM 764 N N . THR A 1 97 ? -15.583 17.151 -15.679 1.00 78.94 97 THR A N 1
ATOM 765 C CA . THR A 1 97 ? -16.408 17.428 -16.867 1.00 78.94 97 THR A CA 1
ATOM 766 C C . THR A 1 97 ? -16.100 18.819 -17.430 1.00 78.94 97 THR A C 1
ATOM 768 O O . THR A 1 97 ? -15.877 18.958 -18.631 1.00 78.94 97 THR A O 1
ATOM 771 N N . ILE A 1 98 ? -16.006 19.838 -16.566 1.00 80.44 98 ILE A N 1
ATOM 772 C CA . ILE A 1 98 ? -15.618 21.202 -16.960 1.00 80.44 98 ILE A CA 1
ATOM 773 C C . ILE A 1 98 ? -14.187 21.219 -17.509 1.00 80.44 98 ILE A C 1
ATOM 775 O O . ILE A 1 98 ? -13.961 21.775 -18.580 1.00 80.44 98 ILE A O 1
ATOM 779 N N . ALA A 1 99 ? -13.233 20.575 -16.829 1.00 77.38 99 ALA A N 1
ATOM 780 C CA . ALA A 1 99 ? -11.846 20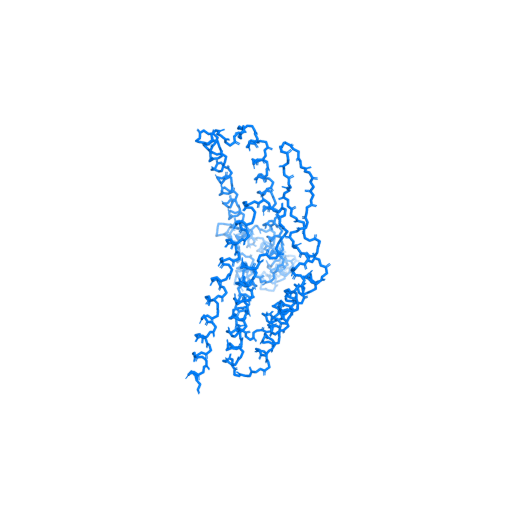.492 -17.291 1.00 77.38 99 ALA A CA 1
ATOM 781 C C . ALA A 1 99 ? -11.730 19.803 -18.662 1.00 77.38 99 ALA A C 1
ATOM 783 O O . ALA A 1 99 ? -10.995 20.279 -19.524 1.00 77.38 99 ALA A O 1
ATOM 784 N N . GLY A 1 100 ? -12.500 18.736 -18.897 1.00 75.00 100 GLY A N 1
ATOM 785 C CA . GLY A 1 100 ? -12.588 18.071 -20.195 1.00 75.00 100 GLY A CA 1
ATOM 786 C C . GLY A 1 100 ? -13.120 18.995 -21.294 1.00 75.00 100 GLY A C 1
ATOM 787 O O . GLY A 1 100 ? -12.504 19.102 -22.350 1.00 75.00 100 GLY A O 1
ATOM 788 N N . ILE A 1 101 ? -14.214 19.720 -21.037 1.00 78.50 101 ILE A N 1
ATOM 789 C CA . ILE A 1 101 ? -14.764 20.703 -21.988 1.00 78.50 101 ILE A CA 1
ATOM 790 C C . ILE A 1 101 ? -13.729 21.797 -22.298 1.00 78.50 101 ILE A C 1
ATOM 792 O O . ILE A 1 101 ? -13.490 22.099 -23.466 1.00 78.50 101 ILE A O 1
ATOM 796 N N . VAL A 1 102 ? -13.060 22.342 -21.279 1.00 78.94 102 VAL A N 1
ATOM 797 C CA . VAL A 1 102 ? -12.011 23.362 -21.450 1.00 78.94 102 VAL A CA 1
ATOM 798 C C . VAL A 1 102 ? -10.824 22.824 -22.262 1.00 78.94 102 VAL A C 1
ATOM 800 O O . VAL A 1 102 ? -10.341 23.521 -23.151 1.00 78.94 102 VAL A O 1
ATOM 803 N N . MET A 1 103 ? -10.404 21.572 -22.052 1.00 69.88 103 MET A N 1
ATOM 804 C CA . MET A 1 103 ? -9.363 20.931 -22.869 1.00 69.88 103 MET A CA 1
ATOM 805 C C . MET A 1 103 ? -9.737 20.876 -24.358 1.00 69.88 103 MET A C 1
ATOM 807 O O . MET A 1 103 ? -8.883 21.168 -25.190 1.00 69.88 103 MET A O 1
ATOM 811 N N . THR A 1 104 ? -11.001 20.604 -24.713 1.00 74.44 104 THR A N 1
ATOM 812 C CA . THR A 1 104 ? -11.436 20.628 -26.132 1.00 74.44 104 THR A CA 1
ATOM 813 C C . THR A 1 104 ? -11.394 22.020 -26.771 1.00 74.44 104 THR A C 1
ATOM 815 O O . THR A 1 104 ? -11.337 22.124 -27.992 1.00 74.44 104 THR A O 1
ATOM 818 N N . MET A 1 105 ? -11.407 23.089 -25.965 1.00 74.69 105 MET A N 1
ATOM 819 C CA . MET A 1 105 ? -11.293 24.471 -26.445 1.00 74.69 105 MET A CA 1
ATOM 820 C C . MET A 1 105 ? -9.838 24.942 -26.561 1.00 74.69 105 MET A C 1
ATOM 822 O O . MET A 1 105 ? -9.543 25.772 -27.416 1.00 74.69 105 MET A O 1
ATOM 826 N N . ILE A 1 106 ? -8.946 24.448 -25.695 1.00 77.44 106 ILE A N 1
ATOM 827 C CA . ILE A 1 106 ? -7.535 24.868 -25.641 1.00 77.44 106 ILE A CA 1
ATOM 828 C C . ILE A 1 106 ? -6.648 24.027 -26.569 1.00 77.44 106 ILE A C 1
ATOM 830 O O . ILE A 1 106 ? -5.696 24.568 -27.122 1.00 77.44 106 ILE A O 1
ATOM 834 N N . ALA A 1 107 ? -6.967 22.741 -26.754 1.00 73.44 107 ALA A N 1
ATOM 835 C CA . ALA A 1 107 ? -6.204 21.800 -27.578 1.00 73.44 107 ALA A CA 1
ATOM 836 C C . ALA A 1 107 ? -7.095 21.114 -28.644 1.00 73.44 107 ALA A C 1
ATOM 838 O O . ALA A 1 107 ? -7.295 19.892 -28.600 1.00 73.44 107 ALA A O 1
ATOM 839 N N . PRO A 1 108 ? -7.695 21.875 -29.585 1.00 71.06 108 PRO A N 1
ATOM 840 C CA . PRO A 1 108 ? -8.571 21.330 -30.629 1.00 71.06 108 PRO A CA 1
ATOM 841 C C . PRO A 1 108 ? -7.865 20.329 -31.561 1.00 71.06 108 PRO A C 1
ATOM 843 O O . PRO A 1 108 ? -8.520 19.451 -32.124 1.00 71.06 108 PRO A O 1
ATOM 846 N N . GLU A 1 109 ? -6.540 20.408 -31.693 1.00 69.56 109 GLU A N 1
ATOM 847 C CA . GLU A 1 109 ? -5.694 19.473 -32.445 1.00 69.56 109 GLU A CA 1
ATOM 848 C C . GLU A 1 109 ? -5.726 18.032 -31.913 1.00 69.56 109 GLU A C 1
ATOM 850 O O . GLU A 1 109 ? -5.426 17.104 -32.660 1.00 69.56 109 GLU A O 1
ATOM 855 N N . LEU A 1 110 ? -6.159 17.816 -30.663 1.00 65.56 110 LEU A N 1
ATOM 856 C CA . LEU A 1 110 ? -6.403 16.474 -30.120 1.00 65.56 110 LEU A CA 1
ATOM 857 C C . LEU A 1 110 ? -7.654 15.806 -30.714 1.00 65.56 110 LEU A C 1
ATOM 859 O O . LEU A 1 110 ? -7.900 14.631 -30.447 1.00 65.56 110 LEU A O 1
ATOM 863 N N . GLY A 1 111 ? -8.475 16.541 -31.472 1.00 67.38 111 GLY A N 1
ATOM 864 C CA . GLY A 1 111 ? -9.625 15.995 -32.195 1.00 67.38 111 GLY A CA 1
ATOM 865 C C . GLY A 1 111 ? -10.717 15.392 -31.307 1.00 67.38 111 GLY A C 1
ATOM 866 O O . GLY A 1 111 ? -11.548 14.646 -31.810 1.00 67.38 111 GLY A O 1
ATOM 867 N N . LEU A 1 112 ? -10.727 15.688 -30.001 1.00 67.44 112 LEU A N 1
ATOM 868 C CA . LEU A 1 112 ? -11.674 15.144 -29.024 1.00 67.44 112 LEU A CA 1
ATOM 869 C C . LEU A 1 112 ? -13.015 15.903 -29.078 1.00 67.44 112 LEU A C 1
ATOM 871 O O . LEU A 1 112 ? -13.107 17.007 -28.535 1.00 67.44 112 LEU A O 1
ATOM 875 N N . PRO A 1 113 ? -14.091 15.356 -29.676 1.00 75.25 113 PRO A N 1
ATOM 876 C CA . PRO A 1 113 ? -15.387 16.012 -29.663 1.00 75.25 113 PRO A CA 1
ATOM 877 C C . PRO A 1 113 ? -16.011 15.962 -28.263 1.00 75.25 113 PRO A C 1
ATOM 879 O O . PRO A 1 113 ? -16.004 14.930 -27.591 1.00 75.25 113 PRO A O 1
ATOM 882 N N . VAL A 1 114 ? -16.660 17.058 -27.858 1.00 73.25 114 VAL A N 1
ATOM 883 C CA . VAL A 1 114 ? -17.308 17.209 -26.538 1.00 73.25 114 VAL A CA 1
ATOM 884 C C . VAL A 1 114 ? -18.277 16.062 -26.211 1.00 73.25 114 VAL A C 1
ATOM 886 O O . VAL A 1 114 ? -18.391 15.659 -25.052 1.00 73.25 114 VAL A O 1
ATOM 889 N N . HIS A 1 115 ? -18.938 15.478 -27.220 1.00 74.31 115 HIS A N 1
ATOM 890 C CA . HIS A 1 115 ? -19.840 14.348 -27.001 1.00 74.31 115 HIS A CA 1
ATOM 891 C C . HIS A 1 115 ? -19.120 13.112 -26.434 1.00 74.31 115 HIS A C 1
ATOM 893 O O . HIS A 1 115 ? -19.687 12.474 -25.556 1.00 74.31 115 HIS A O 1
ATOM 899 N N . LEU A 1 116 ? -17.869 12.815 -26.824 1.00 71.12 116 LEU A N 1
ATOM 900 C CA . LEU A 1 116 ? -17.113 11.674 -26.278 1.00 71.12 116 LEU A CA 1
ATOM 901 C C . LEU A 1 116 ? -16.768 11.852 -24.793 1.00 71.12 116 LEU A C 1
ATOM 903 O O . LEU A 1 116 ? -16.692 10.872 -24.053 1.00 71.12 116 LEU A O 1
ATOM 907 N N . ILE A 1 117 ? -16.625 13.092 -24.320 1.00 70.75 117 ILE A N 1
ATOM 908 C CA . ILE A 1 117 ? -16.430 13.379 -22.891 1.00 70.75 117 ILE A CA 1
ATOM 909 C C . ILE A 1 117 ? -17.730 13.104 -22.121 1.00 70.75 117 ILE A C 1
ATOM 911 O O . ILE A 1 117 ? -17.712 12.461 -21.069 1.00 70.75 117 ILE A O 1
ATOM 915 N N . LEU A 1 118 ? -18.869 13.519 -22.683 1.00 72.75 118 LEU A N 1
ATOM 916 C CA . LEU A 1 118 ? -20.198 13.315 -22.102 1.00 72.75 118 LEU A CA 1
ATOM 917 C C . LEU A 1 118 ? -20.683 11.855 -22.165 1.00 72.75 118 LEU A C 1
ATOM 919 O O . LEU A 1 118 ? -21.394 11.430 -21.259 1.00 72.75 118 LEU A O 1
ATOM 923 N N . THR A 1 119 ? -20.308 11.078 -23.187 1.00 73.81 119 THR A N 1
ATOM 924 C CA . THR A 1 119 ? -20.720 9.667 -23.340 1.00 73.81 119 THR A CA 1
ATOM 925 C C . THR A 1 119 ? -19.687 8.659 -22.838 1.00 73.81 119 THR A C 1
ATOM 927 O O . THR A 1 119 ? -20.045 7.513 -22.589 1.00 73.81 119 THR A O 1
ATOM 930 N N . GLY A 1 120 ? -18.420 9.054 -22.686 1.00 72.31 120 GLY A N 1
ATOM 931 C CA . GLY A 1 120 ? -17.343 8.201 -22.174 1.00 72.31 120 GLY A CA 1
ATOM 932 C C . GLY A 1 120 ? -16.985 8.504 -20.720 1.00 72.31 120 GLY A C 1
ATOM 933 O O . GLY A 1 120 ? -17.157 7.661 -19.839 1.00 72.31 120 GLY A O 1
ATOM 934 N N . VAL A 1 121 ? -16.503 9.721 -20.452 1.00 69.56 121 VAL A N 1
ATOM 935 C CA . VAL A 1 121 ? -15.913 10.079 -19.149 1.00 69.56 121 VAL A CA 1
ATOM 936 C C . VAL A 1 121 ? -16.985 10.216 -18.065 1.00 69.56 121 VAL A C 1
ATOM 938 O O . VAL A 1 121 ? -16.827 9.660 -16.978 1.00 69.56 121 VAL A O 1
ATOM 941 N N . VAL A 1 122 ? -18.101 10.897 -18.347 1.00 74.12 122 VAL A N 1
ATOM 942 C CA . VAL A 1 122 ? -19.170 11.098 -17.348 1.00 74.12 122 VAL A CA 1
ATOM 943 C C . VAL A 1 122 ? -19.798 9.767 -16.886 1.00 74.12 122 VAL A C 1
ATOM 945 O O . VAL A 1 122 ? -19.847 9.550 -15.672 1.00 74.12 122 VAL A O 1
ATOM 948 N N . PRO A 1 123 ? -20.196 8.822 -17.768 1.00 76.19 123 PRO A N 1
ATOM 949 C CA . PRO A 1 123 ? -20.711 7.522 -17.335 1.00 76.19 123 PRO A CA 1
ATOM 950 C C . PRO A 1 123 ? -19.669 6.685 -16.587 1.00 76.19 123 PRO A C 1
ATOM 952 O O . PRO A 1 123 ? -20.006 6.072 -15.574 1.00 76.19 123 PRO A O 1
ATOM 955 N N . ALA A 1 124 ? -18.401 6.704 -17.016 1.00 71.06 124 ALA A N 1
ATOM 956 C CA . ALA A 1 12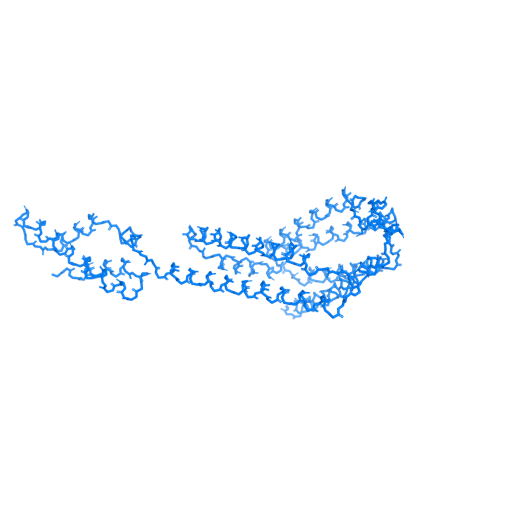4 ? -17.322 6.008 -16.315 1.00 71.06 124 ALA A CA 1
ATOM 957 C C . ALA A 1 124 ? -17.132 6.532 -14.880 1.00 71.06 124 ALA A C 1
ATOM 959 O O . ALA A 1 124 ? -16.996 5.737 -13.948 1.00 71.06 124 ALA A O 1
ATOM 960 N N . MET A 1 125 ? -17.198 7.853 -14.669 1.00 73.25 125 MET A N 1
ATOM 961 C CA . MET A 1 125 ? -17.135 8.427 -13.322 1.00 73.25 125 MET A CA 1
ATOM 962 C C . MET A 1 125 ? -18.385 8.115 -12.485 1.00 73.25 125 MET A C 1
ATOM 964 O O . MET A 1 125 ? -18.251 7.829 -11.297 1.00 73.25 125 MET A O 1
ATOM 968 N N . ILE A 1 126 ? -19.588 8.102 -13.073 1.00 77.12 126 ILE A N 1
ATOM 969 C CA . ILE A 1 126 ? -20.815 7.680 -12.368 1.00 77.12 126 ILE A CA 1
ATOM 970 C C . ILE A 1 126 ? -20.689 6.222 -11.900 1.00 77.12 126 ILE A C 1
ATOM 972 O O . ILE A 1 126 ? -20.965 5.925 -10.737 1.00 77.12 126 ILE A O 1
ATOM 976 N N . ILE A 1 127 ? -20.207 5.324 -12.766 1.00 74.06 127 ILE A N 1
ATOM 977 C CA . ILE A 1 127 ? -19.933 3.923 -12.415 1.00 74.06 127 ILE A CA 1
ATOM 978 C C . ILE A 1 127 ? -18.891 3.845 -11.293 1.00 74.06 127 ILE A C 1
ATOM 980 O O . ILE A 1 127 ? -19.107 3.124 -10.320 1.00 74.06 127 ILE A O 1
ATOM 984 N N . ALA A 1 128 ? -17.805 4.621 -11.366 1.00 70.44 128 ALA A N 1
ATOM 985 C CA . ALA A 1 128 ? -16.797 4.671 -10.307 1.00 70.44 128 ALA A CA 1
ATOM 986 C C . ALA A 1 128 ? -17.396 5.112 -8.958 1.00 70.44 128 ALA A C 1
ATOM 988 O O . ALA A 1 128 ? -17.131 4.475 -7.939 1.00 70.44 128 ALA A O 1
ATOM 989 N N . VAL A 1 129 ? -18.260 6.134 -8.937 1.00 78.94 129 VAL A N 1
ATOM 990 C CA . VAL A 1 129 ? -18.958 6.572 -7.715 1.00 78.94 129 VAL A CA 1
ATOM 991 C C . VAL A 1 129 ? -19.901 5.495 -7.182 1.00 78.94 129 VAL A C 1
ATOM 993 O O . VAL A 1 129 ? -19.914 5.267 -5.973 1.00 78.94 129 VAL A O 1
ATOM 996 N N . ILE A 1 130 ? -20.638 4.787 -8.042 1.00 77.50 130 ILE A N 1
ATOM 997 C CA . ILE A 1 130 ? -21.496 3.660 -7.635 1.00 77.50 130 ILE A CA 1
ATOM 998 C C . ILE A 1 130 ? -20.654 2.530 -7.023 1.00 77.50 130 ILE A C 1
ATOM 1000 O O . ILE A 1 130 ? -20.970 2.055 -5.933 1.00 77.50 130 ILE A O 1
ATOM 1004 N N . VAL A 1 131 ? -19.553 2.134 -7.667 1.00 72.12 131 VAL A N 1
ATOM 1005 C CA . VAL A 1 131 ? -18.651 1.077 -7.177 1.00 72.12 131 VAL A CA 1
ATOM 1006 C C . VAL A 1 131 ? -18.014 1.467 -5.842 1.00 72.12 131 VAL A C 1
ATOM 1008 O O . VAL A 1 131 ? -18.052 0.679 -4.898 1.00 72.12 131 VAL A O 1
ATOM 1011 N N . ILE A 1 132 ? -17.500 2.694 -5.714 1.00 74.19 132 ILE A N 1
ATOM 1012 C CA . ILE A 1 132 ? -16.957 3.223 -4.453 1.00 74.19 132 ILE A CA 1
ATOM 1013 C C . ILE A 1 132 ? -18.041 3.230 -3.366 1.00 74.19 132 ILE A C 1
ATOM 1015 O O . ILE A 1 132 ? -17.794 2.774 -2.250 1.00 74.19 132 ILE A O 1
ATOM 1019 N N . SER A 1 133 ? -19.261 3.664 -3.690 1.00 77.12 133 SER A N 1
ATOM 1020 C CA . SER A 1 133 ? -20.396 3.673 -2.757 1.00 77.12 133 SER A CA 1
ATOM 1021 C C . SER A 1 133 ? -20.757 2.269 -2.268 1.00 77.12 133 SER A C 1
ATOM 1023 O O . SER A 1 133 ? -20.991 2.080 -1.076 1.00 77.12 133 SER A O 1
ATOM 1025 N N . ILE A 1 134 ? -20.748 1.273 -3.159 1.00 75.69 134 ILE A N 1
ATOM 1026 C CA . ILE A 1 134 ? -20.968 -0.138 -2.818 1.00 75.69 134 ILE A CA 1
ATOM 1027 C C . ILE A 1 134 ? -19.836 -0.658 -1.924 1.00 75.69 134 ILE A C 1
ATOM 1029 O O . ILE A 1 134 ? -20.118 -1.309 -0.920 1.00 75.69 134 ILE A O 1
ATOM 1033 N N . ILE A 1 135 ? -18.573 -0.331 -2.215 1.00 74.75 135 ILE A N 1
ATOM 1034 C CA . ILE A 1 135 ? -17.426 -0.704 -1.368 1.00 74.75 135 ILE A CA 1
ATOM 1035 C C . ILE A 1 135 ? -17.581 -0.113 0.041 1.00 74.75 135 ILE A C 1
ATOM 1037 O O . ILE A 1 135 ? -17.478 -0.849 1.023 1.00 74.75 135 ILE A O 1
ATOM 1041 N N . PHE A 1 136 ? -17.904 1.178 0.165 1.00 71.69 136 PHE A N 1
ATOM 1042 C CA . PHE A 1 136 ? -18.165 1.816 1.461 1.00 71.69 136 PHE A CA 1
ATOM 1043 C C . PHE A 1 136 ? -19.375 1.207 2.187 1.00 71.69 136 PHE A C 1
ATOM 1045 O O . PHE A 1 136 ? -19.307 0.993 3.398 1.00 71.69 136 PHE A O 1
ATOM 1052 N N . ALA A 1 137 ? -20.453 0.865 1.476 1.00 74.19 137 ALA A N 1
ATOM 1053 C CA . ALA A 1 137 ? -21.619 0.199 2.057 1.00 74.19 137 ALA A CA 1
ATOM 1054 C C . ALA A 1 137 ? -21.293 -1.222 2.559 1.00 74.19 137 ALA A C 1
ATOM 1056 O O . ALA A 1 137 ? -21.711 -1.598 3.656 1.00 74.19 137 ALA A O 1
ATOM 1057 N N . ILE A 1 138 ? -20.499 -1.992 1.808 1.00 74.81 138 ILE A N 1
ATOM 1058 C CA . ILE A 1 138 ? -20.003 -3.314 2.222 1.00 74.81 138 ILE A CA 1
ATOM 1059 C C . ILE A 1 138 ? -19.115 -3.181 3.464 1.00 74.81 138 ILE A C 1
ATOM 1061 O O . ILE A 1 138 ? -19.323 -3.913 4.432 1.00 74.81 138 ILE A O 1
ATOM 1065 N N . ILE A 1 139 ? -18.179 -2.223 3.478 1.00 70.69 139 ILE A N 1
ATOM 1066 C CA . ILE A 1 139 ? -17.336 -1.935 4.649 1.00 70.69 139 ILE A CA 1
ATOM 1067 C C . ILE A 1 139 ? -18.213 -1.591 5.857 1.00 70.69 139 ILE A C 1
ATOM 1069 O O . ILE A 1 139 ? -18.025 -2.188 6.911 1.00 70.69 139 ILE A O 1
ATOM 1073 N N . TYR A 1 140 ? -19.212 -0.717 5.706 1.00 70.06 140 TYR A N 1
ATOM 1074 C CA . TYR A 1 140 ? -20.128 -0.330 6.784 1.00 70.06 140 TYR A CA 1
ATOM 1075 C C . TYR A 1 140 ? -20.917 -1.523 7.356 1.00 70.06 140 TYR A C 1
ATOM 1077 O O . TYR A 1 140 ? -20.942 -1.719 8.573 1.00 70.06 140 TYR A O 1
ATOM 1085 N N . ILE A 1 141 ? -21.513 -2.358 6.495 1.00 69.50 141 ILE A N 1
ATOM 1086 C CA . ILE A 1 141 ? -22.263 -3.564 6.901 1.00 69.50 141 ILE A CA 1
ATOM 1087 C C . ILE A 1 141 ? -21.345 -4.584 7.592 1.00 69.50 141 ILE A C 1
ATOM 1089 O O . ILE A 1 141 ? -21.749 -5.261 8.543 1.00 69.50 141 ILE A O 1
ATOM 1093 N N . TYR A 1 142 ? -20.105 -4.716 7.121 1.00 68.75 142 TYR A N 1
ATOM 1094 C CA . TYR A 1 142 ? -19.130 -5.634 7.701 1.00 68.75 142 TYR A CA 1
ATOM 1095 C C . TYR A 1 142 ? -18.621 -5.129 9.057 1.00 68.75 142 TYR A C 1
ATOM 1097 O O . TYR A 1 142 ? -18.573 -5.876 10.035 1.00 68.75 142 TYR A O 1
ATOM 1105 N N . GLU A 1 143 ? -18.316 -3.837 9.150 1.00 65.12 143 GLU A N 1
ATOM 1106 C CA . GLU A 1 143 ? -17.862 -3.169 10.365 1.00 65.12 143 GLU A CA 1
ATOM 1107 C C . GLU A 1 143 ? -18.941 -3.170 11.457 1.00 65.12 143 GLU A C 1
ATOM 1109 O O . GLU A 1 143 ? -18.624 -3.430 12.617 1.00 65.12 143 GLU A O 1
ATOM 1114 N N . SER A 1 144 ? -20.225 -3.008 11.107 1.00 64.06 144 SER A N 1
ATOM 1115 C CA . SER A 1 144 ? -21.334 -3.091 12.073 1.00 64.06 144 SER A CA 1
ATOM 1116 C C . SER A 1 144 ? -21.476 -4.470 12.735 1.00 64.06 144 SER A C 1
ATOM 1118 O O . SER A 1 144 ? -22.172 -4.598 13.741 1.00 64.06 144 SER A O 1
ATOM 1120 N N . ARG A 1 145 ? -20.838 -5.512 12.181 1.00 60.81 145 ARG A N 1
ATOM 1121 C CA . ARG A 1 145 ? -20.803 -6.878 12.735 1.00 60.81 145 ARG A CA 1
ATOM 1122 C C . ARG A 1 145 ? -19.509 -7.201 13.495 1.00 60.81 145 ARG A C 1
ATOM 1124 O O . ARG A 1 145 ? -19.417 -8.271 14.099 1.00 60.81 145 ARG A O 1
ATOM 1131 N N . LEU A 1 146 ? -18.507 -6.319 13.486 1.00 55.62 146 LEU A N 1
ATOM 1132 C CA . LEU A 1 146 ? -17.209 -6.554 14.124 1.00 55.62 146 LEU A CA 1
ATOM 1133 C C . LEU A 1 146 ? -17.143 -5.983 15.550 1.00 55.62 146 LEU A C 1
ATOM 1135 O O . LEU A 1 146 ? -17.654 -4.910 15.845 1.00 55.62 146 LEU A O 1
ATOM 1139 N N . LYS A 1 147 ? -16.430 -6.688 16.441 1.00 51.97 147 LYS A N 1
ATOM 1140 C CA . LYS A 1 147 ? -16.131 -6.225 17.815 1.00 51.97 147 LYS A CA 1
ATOM 1141 C C . LYS A 1 147 ? -15.041 -5.139 17.891 1.00 51.97 147 LYS A C 1
ATOM 1143 O O . LYS A 1 147 ? -14.743 -4.671 18.981 1.00 51.97 147 LYS A O 1
ATOM 1148 N N . MET A 1 148 ? -14.401 -4.814 16.769 1.00 54.22 148 MET A N 1
ATOM 1149 C CA . MET A 1 148 ? -13.248 -3.914 16.665 1.00 54.22 148 MET A CA 1
ATOM 1150 C C . MET A 1 148 ? -13.291 -3.232 15.297 1.00 54.22 148 MET A C 1
ATOM 1152 O O . MET A 1 148 ? -13.560 -3.898 14.291 1.00 54.22 148 MET A O 1
ATOM 1156 N N . THR A 1 149 ? -13.035 -1.929 15.279 1.00 65.25 149 THR A N 1
ATOM 1157 C CA . THR A 1 149 ? -13.186 -1.026 14.129 1.00 65.25 149 THR A CA 1
ATOM 1158 C C . THR A 1 149 ? -12.228 -1.426 13.004 1.00 65.25 149 THR A C 1
ATOM 1160 O O . THR A 1 149 ? -11.117 -1.905 13.256 1.00 65.25 149 THR A O 1
ATOM 1163 N N . TYR A 1 150 ? -12.623 -1.221 11.744 1.00 63.44 150 TYR A N 1
ATOM 1164 C CA . TYR A 1 150 ? -11.747 -1.510 10.599 1.00 63.44 150 TYR A CA 1
ATOM 1165 C C . TYR A 1 150 ? -10.461 -0.665 10.639 1.00 63.44 150 TYR A C 1
ATOM 1167 O O . TYR A 1 150 ? -9.372 -1.194 10.424 1.00 63.44 150 TYR A O 1
ATOM 1175 N N . GLU A 1 151 ? -10.571 0.605 11.040 1.00 64.38 151 GLU A N 1
ATOM 1176 C CA . GLU A 1 151 ? -9.437 1.514 11.257 1.00 64.38 151 GLU A CA 1
ATOM 1177 C C . GLU A 1 151 ? -8.442 0.985 12.298 1.00 64.38 151 GLU A C 1
ATOM 1179 O O . GLU A 1 151 ? -7.237 1.027 12.077 1.00 64.38 151 GLU A O 1
ATOM 1184 N N . GLU A 1 152 ? -8.921 0.425 13.412 1.00 70.50 152 GLU A N 1
ATOM 1185 C CA . GLU A 1 152 ? -8.060 -0.133 14.464 1.00 70.50 152 GLU A CA 1
ATOM 1186 C C . GLU A 1 152 ? -7.336 -1.401 13.986 1.00 70.50 152 GLU A C 1
ATOM 1188 O O . GLU A 1 152 ? -6.179 -1.637 14.347 1.00 70.50 152 GLU A O 1
ATOM 1193 N N . LYS A 1 153 ? -7.989 -2.211 13.137 1.00 69.88 153 LYS A N 1
ATOM 1194 C CA . LYS A 1 153 ? -7.349 -3.355 12.472 1.00 69.88 153 LYS A CA 1
ATOM 1195 C C . LYS A 1 153 ? -6.296 -2.908 11.461 1.00 69.88 153 LYS A C 1
ATOM 1197 O O . LYS A 1 153 ? -5.201 -3.466 11.491 1.00 69.88 153 LYS A O 1
ATOM 1202 N N . ILE A 1 154 ? -6.585 -1.910 10.619 1.00 71.19 154 ILE A N 1
ATOM 1203 C CA . ILE A 1 154 ? -5.590 -1.329 9.701 1.00 71.19 154 ILE A CA 1
ATOM 1204 C C . ILE A 1 154 ? -4.427 -0.753 10.498 1.00 71.19 154 ILE A C 1
ATOM 1206 O O . ILE A 1 154 ? -3.288 -1.084 10.202 1.00 71.19 154 ILE A O 1
ATOM 1210 N N . LYS A 1 155 ? -4.683 0.044 11.539 1.00 76.81 155 LYS A N 1
ATOM 1211 C CA . LYS A 1 155 ? -3.635 0.645 12.370 1.00 76.81 155 LYS A CA 1
ATOM 1212 C C . LYS A 1 155 ? -2.720 -0.425 12.963 1.00 76.81 155 LYS A C 1
ATOM 1214 O O . LYS A 1 155 ? -1.511 -0.358 12.777 1.00 76.81 155 LYS A O 1
ATOM 1219 N N . LYS A 1 156 ? -3.289 -1.467 13.578 1.00 73.50 156 LYS A N 1
ATOM 1220 C CA . LYS A 1 156 ? -2.520 -2.602 14.113 1.00 73.50 156 LYS A CA 1
ATOM 1221 C C . LYS A 1 156 ? -1.792 -3.392 13.018 1.00 73.50 156 LYS A C 1
ATOM 1223 O O . LYS A 1 156 ? -0.735 -3.963 13.278 1.00 73.50 156 LYS A O 1
ATOM 1228 N N . MET A 1 157 ? -2.333 -3.458 11.802 1.00 69.50 157 MET A N 1
ATOM 1229 C CA . MET A 1 157 ? -1.650 -4.067 10.660 1.00 69.50 157 MET A CA 1
ATOM 1230 C C . MET A 1 157 ? -0.478 -3.197 10.190 1.00 69.50 157 MET A C 1
ATOM 1232 O O . MET A 1 157 ? 0.617 -3.724 10.045 1.00 69.50 157 MET A O 1
ATOM 1236 N N . ASN A 1 158 ? -0.655 -1.881 10.063 1.00 74.69 158 ASN A N 1
ATOM 1237 C CA . ASN A 1 158 ? 0.386 -0.921 9.693 1.00 74.69 158 ASN A CA 1
ATOM 1238 C C . ASN A 1 158 ? 1.520 -0.888 10.729 1.00 74.69 158 ASN A C 1
ATOM 1240 O O . ASN A 1 158 ? 2.673 -1.070 10.356 1.00 74.69 158 ASN A O 1
ATOM 1244 N N . GLU A 1 159 ? 1.211 -0.814 12.027 1.00 75.19 159 GLU A N 1
ATOM 1245 C CA . GLU A 1 159 ? 2.196 -0.926 13.122 1.00 75.19 159 GLU A CA 1
ATOM 1246 C C . GLU A 1 159 ? 2.997 -2.243 13.074 1.00 75.19 159 GLU A C 1
ATOM 1248 O O . GLU A 1 159 ? 4.139 -2.313 13.540 1.00 75.19 159 GLU A O 1
ATOM 1253 N N . ASN A 1 160 ? 2.402 -3.309 12.526 1.00 71.50 160 ASN A N 1
ATOM 1254 C CA . ASN A 1 160 ? 3.078 -4.577 12.270 1.00 71.50 160 ASN A CA 1
ATOM 1255 C C . ASN A 1 160 ? 3.806 -4.605 10.915 1.00 71.50 160 ASN A C 1
ATOM 1257 O O . ASN A 1 160 ? 4.753 -5.367 10.785 1.00 71.50 160 ASN A O 1
ATOM 1261 N N . LEU A 1 161 ? 3.414 -3.824 9.910 1.00 69.56 161 LEU A N 1
ATOM 1262 C CA . LEU A 1 161 ? 4.096 -3.742 8.611 1.00 69.56 161 LEU A CA 1
ATOM 1263 C C . LEU A 1 161 ? 5.319 -2.814 8.652 1.00 69.56 161 LEU A C 1
ATOM 1265 O O . LEU A 1 161 ? 6.306 -3.075 7.969 1.00 69.56 161 LEU A O 1
ATOM 1269 N N . GLU A 1 162 ? 5.286 -1.776 9.487 1.00 74.31 162 GLU A N 1
ATOM 1270 C CA . GLU A 1 162 ? 6.395 -0.837 9.699 1.00 74.31 162 GLU A CA 1
ATOM 1271 C C . GLU A 1 162 ? 7.592 -1.483 10.409 1.00 74.31 162 GLU A C 1
ATOM 1273 O O . GLU A 1 162 ? 8.737 -1.100 10.174 1.00 74.31 162 GLU A O 1
ATOM 1278 N N . LYS A 1 163 ? 7.356 -2.487 11.264 1.00 76.50 163 LYS A N 1
ATOM 1279 C CA . LYS A 1 163 ? 8.413 -3.184 12.013 1.00 76.50 163 LYS A CA 1
ATOM 1280 C C . LYS A 1 163 ? 9.167 -4.162 11.099 1.00 76.50 163 LYS A C 1
ATOM 1282 O O . LYS A 1 163 ? 8.578 -5.171 10.701 1.00 76.50 163 LYS A O 1
ATOM 1287 N N . PRO A 1 164 ? 10.478 -3.969 10.831 1.00 69.38 164 PRO A N 1
ATOM 1288 C CA . PRO A 1 164 ? 11.201 -4.779 9.846 1.00 69.38 164 PRO A CA 1
ATOM 1289 C C . PRO A 1 164 ? 11.203 -6.284 10.139 1.00 69.38 164 PRO A C 1
ATOM 1291 O O . PRO A 1 164 ? 11.138 -7.087 9.214 1.00 69.38 164 PRO A O 1
ATOM 1294 N N . SER A 1 165 ? 11.222 -6.663 11.423 1.00 73.50 165 SER A N 1
ATOM 1295 C CA . SER A 1 165 ? 11.230 -8.054 11.900 1.00 73.50 165 SER A CA 1
ATOM 1296 C C . SER A 1 165 ? 9.848 -8.626 12.234 1.00 73.50 165 SER A C 1
ATOM 1298 O O . SER A 1 165 ? 9.746 -9.572 13.013 1.00 73.50 165 SER A O 1
ATOM 1300 N N . SER A 1 166 ? 8.774 -8.034 11.716 1.00 81.44 166 SER A N 1
ATOM 1301 C CA . SER A 1 166 ? 7.421 -8.559 11.895 1.00 81.44 166 SER A CA 1
ATOM 1302 C C . SER A 1 166 ? 7.191 -9.807 11.035 1.00 81.44 166 SER A C 1
ATOM 1304 O O . SER A 1 166 ? 7.376 -9.732 9.817 1.00 81.44 166 SER A O 1
ATOM 1306 N N . PRO A 1 167 ? 6.717 -10.933 11.607 1.00 81.69 167 PRO A N 1
ATOM 1307 C CA . PRO A 1 167 ? 6.405 -12.137 10.837 1.00 81.69 167 PRO A CA 1
ATOM 1308 C C . PRO A 1 167 ? 5.399 -11.893 9.706 1.00 81.69 167 PRO A C 1
ATOM 1310 O O . PRO A 1 167 ? 5.519 -12.498 8.648 1.00 81.69 167 PRO A O 1
ATOM 1313 N N . ILE A 1 168 ? 4.446 -10.972 9.900 1.00 77.50 168 ILE A N 1
ATOM 1314 C CA . ILE A 1 168 ? 3.430 -10.624 8.895 1.00 77.50 168 ILE A CA 1
ATOM 1315 C C . ILE A 1 168 ? 4.065 -9.854 7.728 1.00 77.50 168 ILE A C 1
ATOM 1317 O O . ILE A 1 168 ? 3.825 -10.201 6.574 1.00 77.50 168 ILE A O 1
ATOM 1321 N N . ARG A 1 169 ? 4.922 -8.859 8.017 1.00 83.00 169 ARG A N 1
ATOM 1322 C CA . ARG A 1 169 ? 5.690 -8.119 6.995 1.00 83.00 169 ARG A CA 1
ATOM 1323 C C . ARG A 1 169 ? 6.539 -9.082 6.167 1.00 83.00 169 ARG A C 1
ATOM 1325 O O . ARG A 1 169 ? 6.469 -9.067 4.941 1.00 83.00 169 ARG A O 1
ATOM 1332 N N . VAL A 1 170 ? 7.303 -9.938 6.849 1.00 85.25 170 VAL A N 1
ATOM 1333 C CA . VAL A 1 170 ? 8.200 -10.904 6.207 1.00 85.25 170 VAL A CA 1
ATOM 1334 C C . VAL A 1 170 ? 7.407 -11.892 5.351 1.00 85.25 170 VAL A C 1
ATOM 1336 O O . VAL A 1 170 ? 7.757 -12.081 4.190 1.00 85.25 170 VAL A O 1
ATOM 1339 N N . ALA A 1 171 ? 6.307 -12.455 5.861 1.00 83.19 171 ALA A N 1
ATOM 1340 C CA . ALA A 1 171 ? 5.454 -13.365 5.098 1.00 83.19 171 ALA A CA 1
ATOM 1341 C C . ALA A 1 171 ? 4.886 -12.711 3.828 1.00 83.19 171 ALA A C 1
ATOM 1343 O O . ALA A 1 171 ? 4.985 -13.304 2.757 1.00 83.19 171 ALA A O 1
ATOM 1344 N N . ILE A 1 172 ? 4.353 -11.487 3.917 1.00 81.62 172 ILE A N 1
ATOM 1345 C CA . ILE A 1 172 ? 3.789 -10.771 2.760 1.00 81.62 172 ILE A CA 1
ATOM 1346 C C . ILE A 1 172 ? 4.866 -10.494 1.706 1.00 81.62 172 ILE A C 1
ATOM 1348 O O . ILE A 1 172 ? 4.668 -10.836 0.544 1.00 81.62 172 ILE A O 1
ATOM 1352 N N . ILE A 1 173 ? 6.020 -9.942 2.096 1.00 84.69 173 ILE A N 1
ATOM 1353 C CA . ILE A 1 173 ? 7.122 -9.655 1.160 1.00 84.69 173 ILE A CA 1
ATOM 1354 C C . ILE A 1 173 ? 7.623 -10.949 0.498 1.00 84.69 173 ILE A C 1
ATOM 1356 O O . ILE A 1 173 ? 7.814 -10.983 -0.716 1.00 84.69 173 ILE A O 1
ATOM 1360 N N . THR A 1 174 ? 7.780 -12.034 1.262 1.00 87.88 174 THR A N 1
ATOM 1361 C CA . THR A 1 174 ? 8.200 -13.336 0.722 1.00 87.88 174 THR A CA 1
ATOM 1362 C C . THR A 1 174 ? 7.162 -13.919 -0.239 1.00 87.88 174 THR A C 1
ATOM 1364 O O . THR A 1 174 ? 7.543 -14.374 -1.313 1.00 87.88 174 THR A O 1
ATOM 1367 N N . ILE A 1 175 ? 5.865 -13.871 0.086 1.00 86.44 175 ILE A N 1
ATOM 1368 C CA . ILE A 1 175 ? 4.795 -14.355 -0.803 1.00 86.44 175 ILE A CA 1
ATOM 1369 C C . ILE A 1 175 ? 4.749 -13.528 -2.092 1.00 86.44 175 ILE A C 1
ATOM 1371 O O . ILE A 1 175 ? 4.735 -14.110 -3.173 1.00 86.44 175 ILE A O 1
ATOM 1375 N N . CYS A 1 176 ? 4.793 -12.195 -2.008 1.00 85.12 176 CYS A N 1
ATOM 1376 C CA . CYS A 1 176 ? 4.816 -11.333 -3.192 1.00 85.12 176 CYS A CA 1
ATOM 1377 C C . CYS A 1 176 ? 6.038 -11.609 -4.078 1.00 85.12 176 CYS A C 1
ATOM 1379 O O . CYS A 1 176 ? 5.890 -11.711 -5.292 1.00 85.12 176 CYS A O 1
ATOM 1381 N N . ASN A 1 177 ? 7.221 -11.805 -3.488 1.00 90.19 177 ASN A N 1
ATOM 1382 C CA . ASN A 1 177 ? 8.431 -12.163 -4.231 1.00 90.19 177 ASN A CA 1
ATOM 1383 C C . ASN A 1 177 ? 8.342 -13.558 -4.872 1.00 90.19 177 ASN A C 1
ATOM 1385 O O . ASN A 1 177 ? 8.777 -13.720 -6.007 1.00 90.19 177 ASN A O 1
ATOM 1389 N N . LEU A 1 178 ? 7.749 -14.553 -4.203 1.00 90.94 178 LEU A N 1
ATOM 1390 C CA . LEU A 1 178 ? 7.516 -15.886 -4.780 1.00 90.94 178 LEU A CA 1
ATOM 1391 C C . LEU A 1 178 ? 6.503 -15.849 -5.933 1.00 90.94 178 LEU A C 1
ATOM 1393 O O . LEU A 1 178 ? 6.725 -16.483 -6.962 1.00 90.94 178 LEU A O 1
ATOM 1397 N N . VAL A 1 179 ? 5.419 -15.080 -5.791 1.00 88.56 179 VAL A N 1
ATOM 1398 C CA . VAL A 1 179 ? 4.441 -14.859 -6.867 1.00 88.56 179 VAL A CA 1
ATOM 1399 C C . VAL A 1 179 ? 5.096 -14.130 -8.037 1.00 88.56 179 VAL A C 1
ATOM 1401 O O . VAL A 1 179 ? 4.933 -14.558 -9.174 1.00 88.56 179 VAL A O 1
ATOM 1404 N N . PHE A 1 180 ? 5.884 -13.083 -7.783 1.00 88.25 180 PHE A N 1
ATOM 1405 C CA . PHE A 1 180 ? 6.597 -12.359 -8.835 1.00 88.25 180 PHE A CA 1
ATOM 1406 C C . PHE A 1 180 ? 7.628 -13.247 -9.546 1.00 88.25 180 PHE A C 1
ATOM 1408 O O . PHE A 1 180 ? 7.675 -13.240 -10.772 1.00 88.25 180 PHE A O 1
ATOM 1415 N N . LEU A 1 181 ? 8.371 -14.081 -8.807 1.00 91.31 181 LEU A N 1
ATOM 1416 C CA . LEU A 1 181 ? 9.285 -15.083 -9.363 1.00 91.31 181 LEU A CA 1
ATOM 1417 C C . LEU A 1 181 ? 8.544 -16.078 -10.273 1.00 91.31 181 LEU A C 1
ATOM 1419 O O . LEU A 1 181 ? 9.001 -16.360 -11.378 1.00 91.31 181 LEU A O 1
ATOM 1423 N N . ALA A 1 182 ? 7.383 -16.583 -9.850 1.00 88.12 182 ALA A N 1
ATOM 1424 C CA . ALA A 1 182 ? 6.573 -17.473 -10.679 1.00 88.12 182 ALA A CA 1
ATOM 1425 C C . ALA A 1 182 ? 6.034 -16.757 -11.932 1.00 88.12 182 ALA A C 1
ATOM 1427 O O . ALA A 1 182 ? 6.143 -17.284 -13.037 1.00 88.12 182 ALA A O 1
ATOM 1428 N N . VAL A 1 183 ? 5.499 -15.541 -11.782 1.00 85.12 183 VAL A N 1
ATOM 1429 C CA . VAL A 1 183 ? 4.937 -14.759 -12.892 1.00 85.12 183 VAL A CA 1
ATOM 1430 C C . VAL A 1 183 ? 6.009 -14.406 -13.922 1.00 85.12 183 VAL A C 1
ATOM 1432 O O . VAL A 1 183 ? 5.803 -14.659 -15.108 1.00 85.12 183 VAL A O 1
ATOM 1435 N N . ILE A 1 184 ? 7.166 -13.888 -13.493 1.00 87.12 184 ILE A N 1
ATOM 1436 C CA . ILE A 1 184 ? 8.223 -13.474 -14.421 1.00 87.12 184 ILE A CA 1
ATOM 1437 C C . ILE A 1 184 ? 8.809 -14.667 -15.182 1.00 87.12 184 ILE A C 1
ATOM 1439 O O . ILE A 1 184 ? 9.096 -14.526 -16.359 1.00 87.12 184 ILE A O 1
ATOM 1443 N N . ASN A 1 185 ? 8.912 -15.862 -14.588 1.00 90.31 185 ASN A N 1
ATOM 1444 C CA . ASN A 1 185 ? 9.436 -17.033 -15.306 1.00 90.31 185 ASN A CA 1
ATOM 1445 C C . ASN A 1 185 ? 8.409 -17.703 -16.241 1.00 90.31 185 ASN A C 1
ATOM 1447 O O . ASN A 1 185 ? 8.816 -18.360 -17.194 1.00 90.31 185 ASN A O 1
ATOM 1451 N N . LEU A 1 186 ? 7.101 -17.553 -15.995 1.00 88.00 186 LEU A N 1
ATOM 1452 C CA . LEU A 1 186 ? 6.042 -18.226 -16.772 1.00 88.00 186 LEU A CA 1
ATOM 1453 C C . LEU A 1 186 ? 5.404 -17.364 -17.877 1.00 88.00 186 LEU A C 1
ATOM 1455 O O . LEU A 1 186 ? 4.784 -17.919 -18.795 1.00 88.00 186 LEU A O 1
ATOM 1459 N N . TYR A 1 187 ? 5.504 -16.033 -17.764 1.00 85.75 187 TYR A N 1
ATOM 1460 C CA . TYR A 1 187 ? 4.734 -15.093 -18.588 1.00 85.75 187 TYR A CA 1
ATOM 1461 C C . TYR A 1 187 ? 5.531 -13.925 -19.187 1.00 85.75 187 TYR A C 1
ATOM 1463 O O . TYR A 1 187 ? 4.915 -13.116 -19.878 1.00 85.75 187 TYR A O 1
ATOM 1471 N N . TRP A 1 188 ? 6.847 -13.791 -18.960 1.00 84.38 188 TRP A N 1
ATOM 1472 C CA . TRP A 1 188 ? 7.617 -12.659 -19.515 1.00 84.38 188 TRP A CA 1
ATOM 1473 C C . TRP A 1 188 ? 7.527 -12.575 -21.048 1.00 84.38 188 TRP A C 1
ATOM 1475 O O . TRP A 1 188 ? 7.370 -11.489 -21.597 1.00 84.38 188 TRP A O 1
ATOM 1485 N N . ASP A 1 189 ? 7.539 -13.720 -21.727 1.00 82.81 189 ASP A N 1
ATOM 1486 C CA . ASP A 1 189 ? 7.418 -13.875 -23.180 1.00 82.81 189 ASP A CA 1
ATOM 1487 C C . ASP A 1 189 ? 6.033 -13.465 -23.721 1.00 82.81 189 ASP A C 1
ATOM 1489 O O . ASP A 1 189 ? 5.890 -13.089 -24.887 1.00 82.81 189 ASP A O 1
ATOM 1493 N N . LYS A 1 190 ? 5.015 -13.509 -22.854 1.00 81.56 190 LYS A N 1
ATOM 1494 C CA . LYS A 1 190 ? 3.590 -13.323 -23.172 1.00 81.56 190 LYS A CA 1
ATOM 1495 C C . LYS A 1 190 ? 3.034 -11.965 -22.759 1.00 81.56 190 LYS A C 1
ATOM 1497 O O . LYS A 1 190 ? 1.834 -11.754 -22.918 1.00 81.56 190 LYS A O 1
ATOM 1502 N N . VAL A 1 191 ? 3.842 -11.056 -22.207 1.00 79.38 191 VAL A N 1
ATOM 1503 C CA . VAL A 1 191 ? 3.370 -9.708 -21.845 1.00 79.38 191 VAL A CA 1
ATOM 1504 C C . VAL A 1 191 ? 3.113 -8.906 -23.129 1.00 79.38 191 VAL A C 1
ATOM 1506 O O . VAL A 1 191 ? 4.075 -8.605 -23.839 1.00 79.38 191 VAL A O 1
ATOM 1509 N N . PRO A 1 192 ? 1.856 -8.543 -23.451 1.00 72.94 192 PRO A N 1
ATOM 1510 C CA . PRO A 1 192 ? 1.543 -7.848 -24.692 1.00 72.94 192 PRO A CA 1
ATOM 1511 C C . PRO A 1 192 ? 1.823 -6.346 -24.574 1.00 72.94 192 PRO A C 1
ATOM 1513 O O . PRO A 1 192 ? 1.535 -5.728 -23.546 1.00 72.94 192 PRO A O 1
ATOM 1516 N N . ALA A 1 193 ? 2.316 -5.746 -25.654 1.00 69.00 193 ALA A N 1
ATOM 1517 C CA . ALA A 1 193 ? 2.411 -4.304 -25.837 1.00 69.00 193 ALA A CA 1
ATOM 1518 C C . ALA A 1 193 ? 1.507 -3.837 -26.991 1.00 69.00 193 ALA A C 1
ATOM 1520 O O . ALA A 1 193 ? 1.399 -4.480 -28.036 1.00 69.00 193 ALA A O 1
ATOM 1521 N N . ILE A 1 194 ? 0.839 -2.704 -26.764 1.00 64.94 194 ILE A N 1
ATOM 1522 C CA . ILE A 1 194 ? -0.216 -2.124 -27.605 1.00 64.94 194 ILE A CA 1
ATOM 1523 C C . ILE A 1 194 ? 0.353 -0.877 -28.287 1.00 64.94 194 ILE A C 1
ATOM 1525 O O . ILE A 1 194 ? 0.838 -0.009 -27.571 1.00 64.94 194 ILE A O 1
ATOM 1529 N N . ILE A 1 195 ? 0.294 -0.654 -29.600 1.00 59.75 195 ILE A N 1
ATOM 1530 C CA . ILE A 1 195 ? -0.084 -1.444 -30.795 1.00 59.75 195 ILE A CA 1
ATOM 1531 C C . ILE A 1 195 ? 0.727 -0.789 -31.939 1.00 59.75 195 ILE A C 1
ATOM 1533 O O . ILE A 1 195 ? 0.937 0.420 -31.865 1.00 59.75 195 ILE A O 1
ATOM 1537 N N . VAL A 1 196 ? 1.147 -1.489 -33.002 1.00 55.09 196 VAL A N 1
ATOM 1538 C CA . VAL A 1 196 ? 1.694 -0.781 -34.185 1.00 55.09 196 VAL A CA 1
ATOM 1539 C C . VAL A 1 196 ? 0.533 -0.197 -35.002 1.00 55.09 196 VAL A C 1
ATOM 1541 O O . VAL A 1 196 ? -0.406 -0.912 -35.358 1.00 55.09 196 VAL A O 1
ATOM 1544 N N . PHE A 1 197 ? 0.583 1.109 -35.274 1.00 55.97 197 PHE A N 1
ATOM 1545 C CA . PHE A 1 197 ? -0.390 1.817 -36.108 1.00 55.97 197 PHE A CA 1
ATOM 1546 C C . PHE A 1 197 ? 0.224 2.113 -37.476 1.00 55.97 197 PHE A C 1
ATOM 1548 O O . PHE A 1 197 ? 1.109 2.960 -37.595 1.00 55.97 197 PHE A O 1
ATOM 1555 N N . GLU A 1 198 ? -0.264 1.437 -38.515 1.00 54.88 198 GLU A N 1
ATOM 1556 C CA . GLU A 1 198 ? 0.064 1.769 -39.903 1.00 54.88 198 GLU A CA 1
ATOM 1557 C C . GLU A 1 198 ? -1.097 2.592 -40.480 1.00 54.88 198 GLU A C 1
ATOM 1559 O O . GLU A 1 198 ? -2.057 2.074 -41.056 1.00 54.88 198 GLU A O 1
ATOM 1564 N N . GLY A 1 199 ? -1.061 3.900 -40.206 1.00 68.44 199 GLY A N 1
ATOM 1565 C CA . GLY A 1 199 ? -2.211 4.787 -40.389 1.00 68.44 199 GLY A CA 1
ATOM 1566 C C . GLY A 1 199 ? -3.333 4.477 -39.389 1.00 68.44 199 GLY A C 1
ATOM 1567 O O . GLY A 1 199 ? -3.082 4.246 -38.211 1.00 68.44 199 GLY A O 1
ATOM 1568 N N . ASP A 1 200 ? -4.577 4.445 -39.870 1.00 56.19 200 ASP A N 1
ATOM 1569 C CA . ASP A 1 200 ? -5.798 4.288 -39.055 1.00 56.19 200 ASP A CA 1
ATOM 1570 C C . ASP A 1 200 ? -6.127 2.829 -38.658 1.00 56.19 200 ASP A C 1
ATOM 1572 O O . ASP A 1 200 ? -7.243 2.527 -38.225 1.00 56.19 200 ASP A O 1
ATOM 1576 N N . LYS A 1 201 ? -5.194 1.880 -38.838 1.00 50.91 201 LYS A N 1
ATOM 1577 C CA . LYS A 1 201 ? -5.431 0.450 -38.573 1.00 50.91 201 LYS A CA 1
ATOM 1578 C C . LYS A 1 201 ? -4.399 -0.147 -37.608 1.00 50.91 201 LYS A C 1
ATOM 1580 O O . LYS A 1 201 ? -3.200 0.016 -37.834 1.00 50.91 201 LYS A O 1
ATOM 1585 N N . PRO A 1 202 ? -4.842 -0.894 -36.576 1.00 58.16 202 PRO A N 1
ATOM 1586 C CA . PRO A 1 202 ? -3.944 -1.647 -35.707 1.00 58.16 202 PRO A CA 1
ATOM 1587 C C . PRO A 1 202 ? -3.414 -2.880 -36.454 1.00 58.16 202 PRO A C 1
ATOM 1589 O O . PRO A 1 202 ? -4.198 -3.757 -36.822 1.00 58.16 202 PRO A O 1
ATOM 1592 N N . THR A 1 203 ? -2.102 -2.969 -36.684 1.00 60.31 203 THR A N 1
ATOM 1593 C CA . THR A 1 203 ? -1.508 -4.063 -37.482 1.00 60.31 203 THR A CA 1
ATOM 1594 C C . THR A 1 203 ? -1.136 -5.307 -36.674 1.00 60.31 203 THR A C 1
ATOM 1596 O O . THR A 1 203 ? -1.012 -6.383 -37.255 1.00 60.31 203 THR A O 1
ATOM 1599 N N . GLY A 1 204 ? -1.037 -5.223 -35.342 1.00 65.38 204 GLY A N 1
ATOM 1600 C CA . GLY A 1 204 ? -0.832 -6.402 -34.495 1.00 65.38 204 GLY A CA 1
ATOM 1601 C C . GLY A 1 204 ? -0.604 -6.110 -33.011 1.00 65.38 204 GLY A C 1
ATOM 1602 O O . GLY A 1 204 ? -0.393 -4.967 -32.607 1.00 65.38 204 GLY A O 1
ATOM 1603 N N . ILE A 1 205 ? -0.638 -7.175 -32.203 1.00 69.31 205 ILE A N 1
ATOM 1604 C CA . ILE A 1 205 ? -0.161 -7.183 -30.813 1.00 69.31 205 ILE A CA 1
ATOM 1605 C C . ILE A 1 205 ? 1.243 -7.782 -30.829 1.00 69.31 205 ILE A C 1
ATOM 1607 O O . ILE A 1 205 ? 1.415 -8.916 -31.274 1.00 69.31 205 ILE A O 1
ATOM 1611 N N . VAL A 1 206 ? 2.222 -7.043 -30.315 1.00 76.31 206 VAL A N 1
ATOM 1612 C CA . VAL A 1 206 ? 3.617 -7.492 -30.218 1.00 76.31 206 VAL A CA 1
ATOM 1613 C C . VAL A 1 206 ? 3.983 -7.752 -28.755 1.00 76.31 206 VAL A C 1
ATOM 1615 O O . VAL A 1 206 ? 3.443 -7.105 -27.856 1.00 76.31 206 VAL A O 1
ATOM 1618 N N . SER A 1 207 ? 4.883 -8.699 -28.479 1.00 82.12 207 SER A N 1
ATOM 1619 C CA . SER A 1 207 ? 5.389 -8.890 -27.110 1.00 82.12 207 SER A CA 1
ATOM 1620 C C . SER A 1 207 ? 6.207 -7.673 -26.672 1.00 82.12 207 SER A C 1
ATOM 1622 O O . SER A 1 207 ? 6.963 -7.107 -27.461 1.00 82.12 207 SER A O 1
ATOM 1624 N N . LEU A 1 208 ? 6.065 -7.279 -25.405 1.00 82.19 208 LEU A N 1
ATOM 1625 C CA . LEU A 1 208 ? 6.764 -6.139 -24.802 1.00 82.19 208 LEU A CA 1
ATOM 1626 C C . LEU A 1 208 ? 8.285 -6.356 -24.742 1.00 82.19 208 LEU A C 1
ATOM 1628 O O . LEU A 1 208 ? 9.070 -5.439 -24.984 1.00 82.19 208 LEU A O 1
ATOM 1632 N N . PHE A 1 209 ? 8.695 -7.576 -24.405 1.00 85.88 209 PHE A N 1
ATOM 1633 C CA . PHE A 1 209 ? 10.090 -7.964 -24.231 1.00 85.88 209 PHE A CA 1
ATOM 1634 C C . PHE A 1 209 ? 10.622 -8.648 -25.494 1.00 85.88 209 PHE A C 1
ATOM 1636 O O . PHE A 1 209 ? 9.917 -9.440 -26.119 1.00 85.88 209 PHE A O 1
ATOM 1643 N N . SER A 1 210 ? 11.873 -8.359 -25.856 1.00 86.56 210 SER A N 1
ATOM 1644 C CA . SER A 1 210 ? 12.586 -9.105 -26.900 1.00 86.56 210 SER A CA 1
ATOM 1645 C C . SER A 1 210 ? 13.133 -10.431 -26.340 1.00 86.56 210 SER A C 1
ATOM 1647 O O . SER A 1 210 ? 13.248 -10.570 -25.116 1.00 86.56 210 SER A O 1
ATOM 1649 N N . PRO A 1 211 ? 13.547 -11.390 -27.191 1.00 86.62 211 PRO A N 1
ATOM 1650 C CA . PRO A 1 211 ? 14.248 -12.595 -26.742 1.00 86.62 211 PRO A CA 1
ATOM 1651 C C . PRO A 1 211 ? 15.489 -12.307 -25.882 1.00 86.62 211 PRO A C 1
ATOM 1653 O O . PRO A 1 211 ? 15.786 -13.080 -24.971 1.00 86.62 211 PRO A O 1
ATOM 1656 N N . ASP A 1 212 ? 16.165 -11.171 -26.090 1.00 87.88 212 ASP A N 1
ATOM 1657 C CA . ASP A 1 212 ? 17.362 -10.780 -25.333 1.00 87.88 212 ASP A CA 1
ATOM 1658 C C . ASP A 1 212 ? 17.071 -10.546 -23.841 1.00 87.88 212 ASP A C 1
ATOM 1660 O O . ASP A 1 212 ? 17.967 -10.688 -23.001 1.00 87.88 212 ASP A O 1
ATOM 1664 N N . PHE A 1 213 ? 15.811 -10.265 -23.476 1.00 89.44 213 PHE A N 1
ATOM 1665 C CA . PHE A 1 213 ? 15.383 -10.136 -22.079 1.00 89.44 213 PHE A CA 1
ATOM 1666 C C . PHE A 1 213 ? 15.577 -11.436 -21.287 1.00 89.44 213 PHE A C 1
ATOM 1668 O O . PHE A 1 213 ? 15.834 -11.380 -20.082 1.00 89.44 213 PHE A O 1
ATOM 1675 N N . ALA A 1 214 ? 15.566 -12.600 -21.952 1.00 90.12 214 ALA A N 1
ATOM 1676 C CA . ALA A 1 214 ? 15.887 -13.886 -21.333 1.00 90.12 214 ALA A CA 1
ATOM 1677 C C . ALA A 1 214 ? 17.263 -13.876 -20.641 1.00 90.12 214 ALA A C 1
ATOM 1679 O O . ALA A 1 214 ? 17.432 -14.511 -19.601 1.00 90.12 214 ALA A O 1
ATOM 1680 N N . THR A 1 215 ? 18.222 -13.095 -21.153 1.00 91.44 215 THR A N 1
ATOM 1681 C CA . THR A 1 215 ? 19.560 -12.919 -20.561 1.00 91.44 215 THR A CA 1
ATOM 1682 C C . THR A 1 215 ? 19.503 -12.281 -19.170 1.00 91.44 215 THR A C 1
ATOM 1684 O O . THR A 1 215 ? 20.347 -12.563 -18.323 1.00 91.44 215 THR A O 1
ATOM 1687 N N . PHE A 1 216 ? 18.491 -11.451 -18.895 1.00 91.31 216 PHE A N 1
ATOM 1688 C CA . PHE A 1 216 ? 18.308 -10.780 -17.604 1.00 91.31 216 PHE A CA 1
ATOM 1689 C C . PHE A 1 216 ? 17.563 -11.644 -16.575 1.00 91.31 216 PHE A C 1
ATOM 1691 O O . PHE A 1 216 ? 17.760 -11.452 -15.372 1.00 91.31 216 PHE A O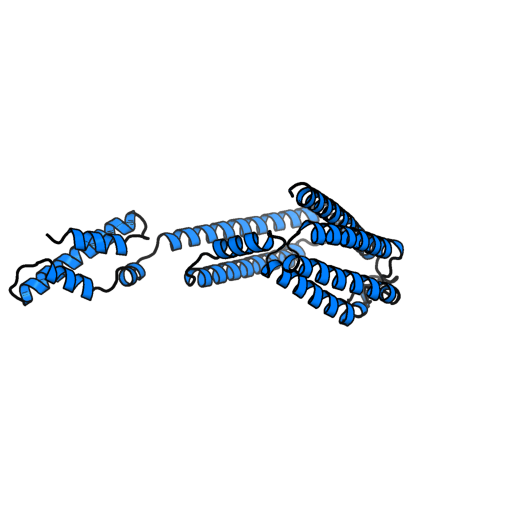 1
ATOM 1698 N N . ILE A 1 217 ? 16.758 -12.620 -17.015 1.00 92.06 217 ILE A N 1
ATOM 1699 C CA . ILE A 1 217 ? 15.941 -13.480 -16.138 1.00 92.06 217 ILE A CA 1
ATOM 1700 C C . ILE A 1 217 ? 16.768 -14.179 -15.036 1.00 92.06 217 ILE A C 1
ATOM 1702 O O . ILE A 1 217 ? 16.356 -14.096 -13.877 1.00 92.06 217 ILE A O 1
ATOM 1706 N N . PRO A 1 218 ? 17.946 -14.794 -15.292 1.00 94.75 218 PRO A N 1
ATOM 1707 C CA . PRO A 1 218 ? 18.753 -15.411 -14.233 1.00 94.75 218 PRO A CA 1
ATOM 1708 C C . PRO A 1 218 ? 19.193 -14.427 -13.141 1.00 94.75 218 PRO A C 1
ATOM 1710 O O . PRO A 1 218 ? 19.171 -14.769 -11.958 1.00 94.75 218 PRO A O 1
ATOM 1713 N N . TYR A 1 219 ? 19.552 -13.197 -13.517 1.00 94.81 219 TYR A N 1
ATOM 1714 C CA . TYR A 1 219 ? 19.981 -12.159 -12.577 1.00 94.81 219 TYR A CA 1
ATOM 1715 C C . TYR A 1 219 ? 18.800 -11.595 -11.773 1.00 94.81 219 TYR A C 1
ATOM 1717 O O . TYR A 1 219 ? 18.915 -11.415 -10.560 1.00 94.81 219 TYR A O 1
ATOM 1725 N N . ILE A 1 220 ? 17.643 -11.396 -12.418 1.00 93.12 220 ILE A N 1
ATOM 1726 C CA . ILE A 1 220 ? 16.380 -11.033 -11.755 1.00 93.12 220 ILE A CA 1
ATOM 1727 C C . ILE A 1 220 ? 15.997 -12.116 -10.734 1.00 93.12 220 ILE A C 1
ATOM 1729 O O . ILE A 1 220 ? 15.752 -11.809 -9.567 1.00 93.12 220 ILE A O 1
ATOM 1733 N N . ASN A 1 221 ? 16.031 -13.391 -11.132 1.00 94.81 221 ASN A N 1
ATOM 1734 C CA . ASN A 1 221 ? 15.744 -14.526 -10.255 1.00 94.81 221 ASN A CA 1
ATOM 1735 C C . ASN A 1 221 ? 16.702 -14.578 -9.055 1.00 94.81 221 ASN A C 1
ATOM 1737 O O . ASN A 1 221 ? 16.252 -14.734 -7.919 1.00 94.81 221 ASN A O 1
ATOM 1741 N N . MET A 1 222 ? 18.008 -14.399 -9.283 1.00 95.88 222 MET A N 1
ATOM 1742 C CA . MET A 1 222 ? 19.013 -14.374 -8.216 1.00 95.88 222 MET A CA 1
ATOM 1743 C C . MET A 1 222 ? 18.755 -13.238 -7.213 1.00 95.88 222 MET A C 1
ATOM 1745 O O . MET A 1 222 ? 18.808 -13.477 -6.005 1.00 95.88 222 MET A O 1
ATOM 1749 N N . LEU A 1 223 ? 18.413 -12.032 -7.683 1.00 95.06 223 LEU A N 1
ATOM 1750 C CA . LEU A 1 223 ? 18.060 -10.900 -6.817 1.00 95.06 223 LEU A CA 1
ATOM 1751 C C . LEU A 1 223 ? 16.785 -11.152 -6.005 1.00 95.06 223 LEU A C 1
ATOM 1753 O O . LEU A 1 223 ? 16.764 -10.862 -4.806 1.00 95.06 223 LEU A O 1
ATOM 1757 N N . ILE A 1 224 ? 15.738 -11.718 -6.613 1.00 93.62 224 ILE A N 1
ATOM 1758 C CA . ILE A 1 224 ? 14.483 -12.041 -5.913 1.00 93.62 224 ILE A CA 1
ATOM 1759 C C . ILE A 1 224 ? 14.735 -13.096 -4.826 1.00 93.62 224 ILE A C 1
ATOM 1761 O O . ILE A 1 224 ? 14.305 -12.920 -3.684 1.00 93.62 224 ILE A O 1
ATOM 1765 N N . ILE A 1 225 ? 15.481 -14.160 -5.142 1.00 95.44 225 ILE A N 1
ATOM 1766 C CA . ILE A 1 225 ? 15.845 -15.214 -4.182 1.00 95.44 225 ILE A CA 1
ATOM 1767 C C . ILE A 1 225 ? 16.685 -14.634 -3.037 1.00 95.44 225 ILE A C 1
ATOM 1769 O O . ILE A 1 225 ? 16.387 -14.887 -1.869 1.00 95.44 225 ILE A O 1
ATOM 1773 N N . ALA A 1 226 ? 17.686 -13.804 -3.339 1.00 95.38 226 ALA A N 1
ATOM 1774 C CA . ALA A 1 226 ? 18.500 -13.155 -2.315 1.00 95.38 226 ALA A CA 1
ATOM 1775 C C . ALA A 1 226 ? 17.672 -12.198 -1.437 1.00 95.38 226 ALA A C 1
ATOM 1777 O O . ALA A 1 226 ? 17.839 -12.188 -0.217 1.00 95.38 226 ALA A O 1
ATOM 1778 N N . THR A 1 227 ? 16.715 -11.468 -2.019 1.00 93.06 227 THR A N 1
ATOM 1779 C CA . THR A 1 227 ? 15.763 -10.623 -1.276 1.00 93.06 227 THR A CA 1
ATOM 1780 C C . THR A 1 227 ? 14.890 -11.450 -0.334 1.00 93.06 227 THR A C 1
ATOM 1782 O O . THR A 1 227 ? 14.715 -11.069 0.823 1.00 93.06 227 THR A O 1
ATOM 1785 N N . ILE A 1 228 ? 14.386 -12.609 -0.777 1.00 92.38 228 ILE A N 1
ATOM 1786 C CA . ILE A 1 228 ? 13.648 -13.545 0.087 1.00 92.38 228 ILE A CA 1
ATOM 1787 C C . ILE A 1 228 ? 14.534 -14.017 1.248 1.00 92.38 228 ILE A C 1
ATOM 1789 O O . ILE A 1 228 ? 14.093 -13.981 2.397 1.00 92.38 228 ILE A O 1
ATOM 1793 N N . ILE A 1 229 ? 15.785 -14.409 0.979 1.00 93.94 229 ILE A N 1
ATOM 1794 C CA . ILE A 1 229 ? 16.732 -14.849 2.016 1.00 93.94 229 ILE A CA 1
ATOM 1795 C C . ILE A 1 229 ? 16.953 -13.735 3.046 1.00 93.94 229 ILE A C 1
ATOM 1797 O O . ILE A 1 229 ? 16.751 -13.965 4.237 1.00 93.94 229 ILE A O 1
ATOM 1801 N N . VAL A 1 230 ? 17.292 -12.516 2.617 1.00 92.44 230 VAL A N 1
ATOM 1802 C CA . VAL A 1 230 ? 17.526 -11.371 3.519 1.00 92.44 230 VAL A CA 1
ATOM 1803 C C . VAL A 1 230 ? 16.277 -11.024 4.334 1.00 92.44 230 VAL A C 1
ATOM 1805 O O . VAL A 1 230 ? 16.373 -10.815 5.545 1.00 92.44 230 VAL A O 1
ATOM 1808 N N . ASN A 1 231 ? 15.097 -11.054 3.716 1.00 89.94 231 ASN A N 1
ATOM 1809 C CA . ASN A 1 231 ? 13.818 -10.850 4.394 1.00 89.94 231 ASN A CA 1
ATOM 1810 C C . ASN A 1 231 ? 13.557 -11.925 5.475 1.00 89.94 231 ASN A C 1
ATOM 1812 O O . ASN A 1 231 ? 13.109 -11.605 6.574 1.00 89.94 231 ASN A O 1
ATOM 1816 N N . LEU A 1 232 ? 13.920 -13.190 5.232 1.00 89.50 232 LEU A N 1
ATOM 1817 C CA . LEU A 1 232 ? 13.862 -14.256 6.245 1.00 89.50 232 LEU A CA 1
ATOM 1818 C C . LEU A 1 232 ? 14.922 -14.084 7.353 1.00 89.50 232 LEU A C 1
ATOM 1820 O O . LEU A 1 232 ? 14.639 -14.370 8.522 1.00 89.50 232 LEU A O 1
ATOM 1824 N N . LEU A 1 233 ? 16.109 -13.543 7.045 1.00 90.12 233 LEU A N 1
ATOM 1825 C CA . LEU A 1 233 ? 17.130 -13.226 8.057 1.00 90.12 233 LEU A CA 1
ATOM 1826 C C . LEU A 1 233 ? 16.644 -12.189 9.087 1.00 90.12 233 LEU A C 1
ATOM 1828 O O . LEU A 1 233 ? 17.102 -12.229 10.233 1.00 90.12 233 LEU A O 1
ATOM 1832 N N . TYR A 1 234 ? 15.676 -11.321 8.758 1.00 86.25 234 TYR A N 1
ATOM 1833 C CA . TYR A 1 234 ? 15.038 -10.435 9.747 1.00 86.25 234 TYR A CA 1
ATOM 1834 C C . TYR A 1 234 ? 14.286 -11.184 10.855 1.00 86.25 234 TYR A C 1
ATOM 1836 O O . TYR A 1 234 ? 14.105 -10.607 11.932 1.00 86.25 234 TYR A O 1
ATOM 1844 N N . LEU A 1 235 ? 13.874 -12.439 10.648 1.00 87.19 235 LEU A N 1
ATOM 1845 C CA . LEU A 1 235 ? 13.281 -13.276 11.699 1.00 87.19 235 LEU A CA 1
ATOM 1846 C C . LEU A 1 235 ? 14.351 -14.043 12.486 1.00 87.19 235 LEU A C 1
ATOM 1848 O O . LEU A 1 235 ? 14.273 -14.112 13.710 1.00 87.19 235 LEU A O 1
ATOM 1852 N N . LEU A 1 236 ? 15.368 -14.566 11.796 1.00 85.69 236 LEU A N 1
ATOM 1853 C CA . LEU A 1 236 ? 16.382 -15.453 12.379 1.00 85.69 236 LEU A CA 1
ATOM 1854 C C . LEU A 1 236 ? 17.475 -14.706 13.164 1.00 85.69 236 LEU A C 1
ATOM 1856 O O . LEU A 1 236 ? 17.888 -15.144 14.237 1.00 85.69 236 LEU A O 1
ATOM 1860 N N . ILE A 1 237 ? 17.952 -13.565 12.658 1.00 85.88 237 ILE A N 1
ATOM 1861 C CA . ILE A 1 237 ? 19.099 -12.853 13.234 1.00 85.88 237 ILE A CA 1
ATOM 1862 C C . ILE A 1 237 ? 18.625 -11.822 14.270 1.00 85.88 237 ILE A C 1
ATOM 1864 O O . ILE A 1 237 ? 17.847 -10.914 13.966 1.00 85.88 237 ILE A O 1
ATOM 1868 N N . LYS A 1 238 ? 19.133 -11.901 15.511 1.00 76.81 238 LYS A N 1
ATOM 1869 C CA . LYS A 1 238 ? 18.864 -10.891 16.561 1.00 76.81 238 LYS A CA 1
ATOM 1870 C C . LYS A 1 238 ? 19.462 -9.514 16.232 1.00 76.81 238 LYS A C 1
ATOM 1872 O O . LYS A 1 238 ? 18.882 -8.494 16.592 1.00 76.81 238 LYS A O 1
ATOM 1877 N N . SER A 1 239 ? 20.610 -9.464 15.553 1.00 80.44 239 SER A N 1
ATOM 1878 C CA . SER A 1 239 ? 21.259 -8.216 15.127 1.00 80.44 239 SER A CA 1
ATOM 1879 C C . SER A 1 239 ? 20.693 -7.689 13.804 1.00 80.44 239 SER A C 1
ATOM 1881 O O . SER A 1 239 ? 21.039 -8.180 12.733 1.00 80.44 239 SER A O 1
ATOM 1883 N N . LYS A 1 240 ? 19.819 -6.679 13.873 1.00 83.56 240 LYS A N 1
ATOM 1884 C CA . LYS A 1 240 ? 19.073 -6.175 12.705 1.00 83.56 240 LYS A CA 1
ATOM 1885 C C . LYS A 1 240 ? 19.903 -5.340 11.718 1.00 83.56 240 LYS A C 1
ATOM 1887 O O . LYS A 1 240 ? 19.450 -5.138 10.597 1.00 83.56 240 LYS A O 1
ATOM 1892 N N . TRP A 1 241 ? 21.121 -4.923 12.084 1.00 84.62 241 TRP A N 1
ATOM 1893 C CA . TRP A 1 241 ? 22.025 -4.237 11.153 1.00 84.62 241 TRP A CA 1
ATOM 1894 C C . TRP A 1 241 ? 22.494 -5.143 10.003 1.00 84.62 241 TRP A C 1
ATOM 1896 O O . TRP A 1 241 ? 22.651 -4.651 8.891 1.00 84.62 241 TRP A O 1
ATOM 1906 N N . ILE A 1 242 ? 22.650 -6.458 10.231 1.00 86.62 242 ILE A N 1
ATOM 1907 C CA . ILE A 1 242 ? 23.137 -7.398 9.203 1.00 86.62 242 ILE A CA 1
ATOM 1908 C C . ILE A 1 242 ? 22.128 -7.518 8.044 1.00 86.62 242 ILE A C 1
ATOM 1910 O O . ILE A 1 242 ? 22.521 -7.242 6.911 1.00 86.62 242 ILE A O 1
ATOM 1914 N N . PRO A 1 243 ? 20.831 -7.833 8.271 1.00 88.25 243 PRO A N 1
ATOM 1915 C CA . PRO A 1 243 ? 19.842 -7.796 7.194 1.00 88.25 243 PRO A CA 1
ATOM 1916 C C . PRO A 1 243 ? 19.731 -6.424 6.508 1.00 88.25 243 PRO A C 1
ATOM 1918 O O . PRO A 1 243 ? 19.670 -6.376 5.287 1.00 88.25 243 PRO A O 1
ATOM 1921 N N . SER A 1 244 ? 19.802 -5.315 7.256 1.00 86.44 244 SER A N 1
ATOM 1922 C CA . SER A 1 244 ? 19.721 -3.948 6.700 1.00 86.44 244 SER A CA 1
ATOM 1923 C C . SER A 1 244 ? 20.897 -3.603 5.771 1.00 86.44 244 SER A C 1
ATOM 1925 O O . SER A 1 244 ? 20.721 -2.965 4.730 1.00 86.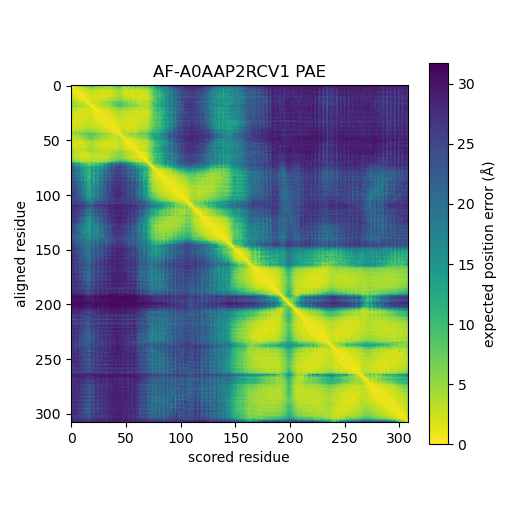44 244 SER A O 1
ATOM 1927 N N . ALA A 1 245 ? 22.106 -4.062 6.108 1.00 88.94 245 ALA A N 1
ATOM 1928 C CA . ALA A 1 245 ? 23.277 -3.936 5.244 1.00 88.94 245 ALA A CA 1
ATOM 1929 C C . ALA A 1 245 ? 23.139 -4.806 3.982 1.00 88.94 245 ALA A C 1
ATOM 1931 O O . ALA A 1 245 ? 23.455 -4.353 2.884 1.00 88.94 245 ALA A O 1
ATOM 1932 N N . LEU A 1 246 ? 22.600 -6.024 4.103 1.00 91.00 246 LEU A N 1
ATOM 1933 C CA . LEU A 1 246 ? 22.344 -6.884 2.944 1.00 91.00 246 LEU A CA 1
ATOM 1934 C C . LEU A 1 246 ? 21.233 -6.325 2.035 1.00 91.00 246 LEU A C 1
ATOM 1936 O O . LEU A 1 246 ? 21.405 -6.344 0.819 1.00 91.00 246 LEU A O 1
ATOM 1940 N N . GLU A 1 247 ? 20.154 -5.745 2.578 1.00 90.25 247 GLU A N 1
ATOM 1941 C CA . GLU A 1 247 ? 19.149 -5.021 1.775 1.00 90.25 247 GLU A CA 1
ATOM 1942 C C . GLU A 1 247 ? 19.781 -3.842 1.009 1.00 90.25 247 GLU A C 1
ATOM 1944 O O . GLU A 1 247 ? 19.377 -3.555 -0.114 1.00 90.25 247 GLU A O 1
ATOM 1949 N N . THR A 1 248 ? 20.799 -3.181 1.573 1.00 89.06 248 THR A N 1
ATOM 1950 C CA . THR A 1 248 ? 21.552 -2.119 0.878 1.00 89.06 248 THR A CA 1
ATOM 1951 C C . THR A 1 248 ? 22.309 -2.673 -0.329 1.00 89.06 248 THR A C 1
ATOM 1953 O O . THR A 1 248 ? 22.197 -2.131 -1.429 1.00 89.06 248 THR A O 1
ATOM 1956 N N . VAL A 1 249 ? 23.051 -3.772 -0.146 1.00 92.69 249 VAL A N 1
ATOM 1957 C CA . VAL A 1 249 ? 23.802 -4.434 -1.228 1.00 92.69 249 VAL A CA 1
ATOM 1958 C C . VAL A 1 249 ? 22.856 -4.911 -2.333 1.00 92.69 249 VAL A C 1
ATOM 1960 O O . VAL A 1 249 ? 23.135 -4.692 -3.511 1.00 92.69 249 VAL A O 1
ATOM 1963 N N . LEU A 1 250 ? 21.706 -5.488 -1.971 1.00 93.31 250 LEU A N 1
ATOM 1964 C CA . LEU A 1 250 ? 20.680 -5.898 -2.934 1.00 93.31 250 LEU A CA 1
ATOM 1965 C C . LEU A 1 250 ? 20.025 -4.711 -3.645 1.00 93.31 250 LEU A C 1
ATOM 1967 O O . LEU A 1 250 ? 19.757 -4.808 -4.841 1.00 93.31 250 LEU A O 1
ATOM 1971 N N . GLY A 1 251 ? 19.817 -3.582 -2.963 1.00 90.25 251 GLY A N 1
ATOM 1972 C CA . GLY A 1 251 ? 19.346 -2.343 -3.583 1.00 90.25 251 GLY A CA 1
ATOM 1973 C C . GLY A 1 251 ? 20.328 -1.809 -4.630 1.00 90.25 251 GLY A C 1
ATOM 1974 O O . GLY A 1 251 ? 19.921 -1.478 -5.742 1.00 90.25 251 GLY A O 1
ATOM 1975 N N . ILE A 1 252 ? 21.630 -1.811 -4.328 1.00 90.38 252 ILE A N 1
ATOM 1976 C CA . ILE A 1 252 ? 22.684 -1.418 -5.280 1.00 90.38 252 ILE A CA 1
ATOM 1977 C C . ILE A 1 252 ? 22.742 -2.392 -6.467 1.00 90.38 252 ILE A C 1
ATOM 1979 O O . ILE A 1 252 ? 22.763 -1.956 -7.616 1.00 90.38 252 ILE A O 1
ATOM 1983 N N . ALA A 1 253 ? 22.706 -3.704 -6.221 1.00 93.19 253 ALA A N 1
ATOM 1984 C CA . ALA A 1 253 ? 22.708 -4.707 -7.288 1.00 93.19 253 ALA A CA 1
ATOM 1985 C C . ALA A 1 253 ? 21.448 -4.624 -8.178 1.00 93.19 253 ALA A C 1
ATOM 1987 O O . ALA A 1 253 ? 21.541 -4.749 -9.399 1.00 93.19 253 ALA A O 1
ATOM 1988 N N . SER A 1 254 ? 20.287 -4.323 -7.587 1.00 91.88 254 SER A N 1
ATOM 1989 C CA . SER A 1 254 ? 19.041 -4.057 -8.320 1.00 91.88 254 SER A CA 1
ATOM 1990 C C . SER A 1 254 ? 19.142 -2.788 -9.167 1.00 91.88 254 SER A C 1
ATOM 1992 O O . SER A 1 254 ? 18.737 -2.796 -10.326 1.00 91.88 254 SER A O 1
ATOM 1994 N N . ALA A 1 255 ? 19.738 -1.716 -8.635 1.00 90.75 255 ALA A N 1
ATOM 1995 C CA . ALA A 1 255 ? 19.991 -0.485 -9.382 1.00 90.75 255 ALA A CA 1
ATOM 1996 C C . ALA A 1 255 ? 20.921 -0.720 -10.589 1.00 90.75 255 ALA A C 1
ATOM 1998 O O . ALA A 1 255 ? 20.638 -0.233 -11.683 1.00 90.75 255 ALA A O 1
ATOM 1999 N N . ILE A 1 256 ? 21.979 -1.524 -10.430 1.00 91.44 256 ILE A N 1
ATOM 2000 C CA . ILE A 1 256 ? 22.868 -1.925 -11.535 1.00 91.44 256 ILE A CA 1
ATOM 2001 C C . ILE A 1 256 ? 22.088 -2.702 -12.608 1.00 91.44 256 ILE A C 1
ATOM 2003 O O . ILE A 1 256 ? 22.234 -2.412 -13.796 1.00 91.44 256 ILE A O 1
ATOM 2007 N N . LEU A 1 257 ? 21.218 -3.639 -12.215 1.00 92.56 257 LEU A N 1
ATOM 2008 C CA . LEU A 1 257 ? 20.399 -4.399 -13.164 1.00 92.56 257 LEU A CA 1
ATOM 2009 C C . LEU A 1 257 ? 19.389 -3.511 -13.911 1.00 92.56 257 LEU A C 1
ATOM 2011 O O . LEU A 1 257 ? 19.260 -3.629 -15.128 1.00 92.56 257 LEU A O 1
ATOM 2015 N N . ILE A 1 258 ? 18.719 -2.583 -13.219 1.00 89.25 258 ILE A N 1
ATOM 2016 C CA . ILE A 1 258 ? 17.802 -1.615 -13.845 1.00 89.25 258 ILE A CA 1
ATOM 2017 C C . ILE A 1 258 ? 18.560 -0.710 -14.828 1.00 89.25 258 ILE A C 1
ATOM 2019 O O . ILE A 1 258 ? 18.084 -0.473 -15.936 1.00 89.25 258 ILE A O 1
ATOM 2023 N N . TYR A 1 259 ? 19.760 -0.245 -14.470 1.00 89.69 259 TYR A N 1
ATOM 2024 C CA . TYR A 1 259 ? 20.616 0.524 -15.377 1.00 89.69 259 TYR A CA 1
ATOM 2025 C C . TYR A 1 259 ? 21.027 -0.287 -16.622 1.00 89.69 259 TYR A C 1
ATOM 2027 O O . TYR A 1 259 ? 20.988 0.235 -17.739 1.00 89.69 259 TYR A O 1
ATOM 2035 N N . GLY A 1 260 ? 21.332 -1.580 -16.460 1.00 88.06 260 GLY A N 1
ATOM 2036 C CA . GLY A 1 260 ? 21.553 -2.512 -17.571 1.00 88.06 260 GLY A CA 1
ATOM 2037 C C . GLY A 1 260 ? 20.335 -2.636 -18.495 1.00 88.06 260 GLY A C 1
ATOM 2038 O O . GLY A 1 260 ? 20.472 -2.519 -19.710 1.00 88.06 260 GLY A O 1
ATOM 2039 N N . LEU A 1 261 ? 19.129 -2.773 -17.932 1.00 87.94 261 LEU A N 1
ATOM 2040 C CA . LEU A 1 261 ? 17.876 -2.809 -18.700 1.00 87.94 261 LEU A CA 1
ATOM 2041 C C . LEU A 1 261 ? 17.597 -1.499 -19.458 1.00 87.94 261 LEU A C 1
ATOM 2043 O O . LEU A 1 261 ? 17.081 -1.542 -20.571 1.00 87.94 261 LEU A O 1
ATOM 2047 N N . ILE A 1 262 ? 17.944 -0.336 -18.897 1.00 85.88 262 ILE A N 1
ATOM 2048 C CA . ILE A 1 262 ? 17.775 0.966 -19.571 1.00 85.88 262 ILE A CA 1
ATOM 2049 C C . ILE A 1 262 ? 18.763 1.124 -20.738 1.00 85.88 262 ILE A C 1
ATOM 2051 O O . ILE A 1 262 ? 18.391 1.664 -21.783 1.00 85.88 262 ILE A O 1
ATOM 2055 N N . THR A 1 263 ? 20.011 0.679 -20.558 1.00 85.00 263 THR A N 1
ATOM 2056 C CA . THR A 1 263 ? 21.111 0.891 -21.517 1.00 85.00 263 THR A CA 1
ATOM 2057 C C . THR A 1 263 ? 21.139 -0.133 -22.646 1.00 85.00 263 THR A C 1
ATOM 2059 O O . THR A 1 263 ? 21.275 0.263 -23.800 1.00 85.00 263 THR A O 1
ATOM 2062 N N . MET A 1 264 ? 20.966 -1.424 -22.345 1.00 83.81 264 MET A N 1
ATOM 2063 C CA . MET A 1 264 ? 20.876 -2.484 -23.362 1.00 83.81 264 MET A CA 1
ATOM 2064 C C . MET A 1 264 ? 19.489 -2.559 -24.010 1.00 83.81 264 MET A C 1
ATOM 2066 O O . MET A 1 264 ? 19.358 -3.101 -25.098 1.00 83.81 264 MET A O 1
ATOM 2070 N N . PHE A 1 265 ? 18.468 -2.015 -23.338 1.00 77.19 265 PHE A N 1
ATOM 2071 C CA . PHE A 1 265 ? 17.079 -1.919 -23.791 1.00 77.19 265 PHE A CA 1
ATOM 2072 C C . PHE A 1 265 ? 16.534 -3.179 -24.503 1.00 77.19 265 PHE A C 1
ATOM 2074 O O . PHE A 1 265 ? 16.126 -3.099 -25.659 1.00 77.19 265 PHE A O 1
ATOM 2081 N N . PRO A 1 266 ? 16.466 -4.336 -23.809 1.00 76.62 266 PRO A N 1
ATOM 2082 C CA . PRO A 1 266 ? 16.034 -5.628 -24.362 1.00 76.62 266 PRO A CA 1
ATOM 2083 C C . PRO A 1 266 ? 14.506 -5.727 -24.576 1.00 76.62 266 PRO A C 1
ATOM 2085 O O . PRO A 1 266 ? 13.894 -6.781 -24.383 1.00 76.62 266 PRO A O 1
ATOM 2088 N N . PHE A 1 267 ? 13.863 -4.627 -24.949 1.00 79.12 267 PHE A N 1
ATOM 2089 C CA . PHE A 1 267 ? 12.450 -4.572 -25.313 1.00 79.12 267 PHE A CA 1
ATOM 2090 C C . PHE A 1 267 ? 12.307 -4.726 -26.828 1.00 79.12 267 PHE A C 1
ATOM 2092 O O . PHE A 1 267 ? 13.278 -4.567 -27.565 1.00 79.12 267 PHE A O 1
ATOM 2099 N N . ASN A 1 268 ? 11.112 -5.071 -27.301 1.00 79.94 268 ASN A N 1
ATOM 2100 C CA . ASN A 1 268 ? 10.903 -5.313 -28.726 1.00 79.94 268 ASN A CA 1
ATOM 2101 C C . ASN A 1 268 ? 11.209 -4.036 -29.559 1.00 79.94 268 ASN A C 1
ATOM 2103 O O . ASN A 1 268 ? 10.669 -2.973 -29.240 1.00 79.94 268 ASN A O 1
ATOM 2107 N N . PRO A 1 269 ? 12.061 -4.100 -30.607 1.00 79.12 269 PRO A N 1
ATOM 2108 C CA . PRO A 1 269 ? 12.373 -2.945 -31.456 1.00 79.12 269 PRO A CA 1
ATOM 2109 C C . PRO A 1 269 ? 11.169 -2.394 -32.239 1.00 79.12 269 PRO A C 1
ATOM 2111 O O . PRO A 1 269 ? 11.226 -1.259 -32.700 1.00 79.12 269 PRO A O 1
ATOM 2114 N N . GLU A 1 270 ? 10.081 -3.157 -32.368 1.00 77.62 270 GLU A N 1
ATOM 2115 C CA . GLU A 1 270 ? 8.828 -2.741 -33.019 1.00 77.62 270 GLU A CA 1
ATOM 2116 C C . GLU A 1 270 ? 7.952 -1.830 -32.130 1.00 77.62 270 GLU A C 1
ATOM 2118 O O . GLU A 1 270 ? 6.884 -1.382 -32.549 1.00 77.62 270 GLU A O 1
A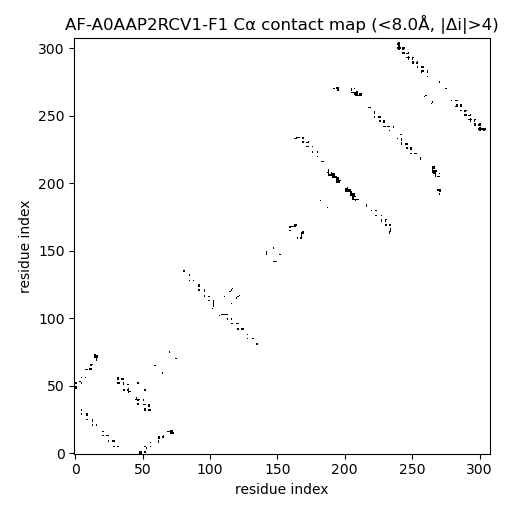TOM 2123 N N . LEU A 1 271 ? 8.372 -1.545 -30.891 1.00 75.88 271 LEU A N 1
ATOM 2124 C CA . LEU A 1 271 ? 7.656 -0.636 -29.994 1.00 75.88 271 LEU A CA 1
ATOM 2125 C C . LEU A 1 271 ? 7.734 0.823 -30.466 1.00 75.88 271 LEU A C 1
ATOM 2127 O O . LEU A 1 271 ? 8.804 1.351 -30.761 1.00 75.88 271 LEU A O 1
ATOM 2131 N N . ILE A 1 272 ? 6.589 1.508 -30.411 1.00 77.06 272 ILE A N 1
ATOM 2132 C CA . ILE A 1 272 ? 6.471 2.947 -30.679 1.00 77.06 272 ILE A CA 1
ATOM 2133 C C . ILE A 1 272 ? 7.400 3.757 -29.753 1.00 77.06 272 ILE A C 1
ATOM 2135 O O . ILE A 1 272 ? 7.499 3.488 -28.551 1.00 77.06 272 ILE A O 1
ATOM 2139 N N . SER A 1 273 ? 8.046 4.788 -30.306 1.00 77.88 273 SER A N 1
ATOM 2140 C CA . SER A 1 273 ? 9.026 5.663 -29.640 1.00 77.88 273 SER A CA 1
ATOM 2141 C C . SER A 1 273 ? 8.557 6.233 -28.297 1.00 77.88 273 SER A C 1
ATOM 2143 O O . SER A 1 273 ? 9.325 6.297 -27.338 1.00 77.88 273 SER A O 1
ATOM 2145 N 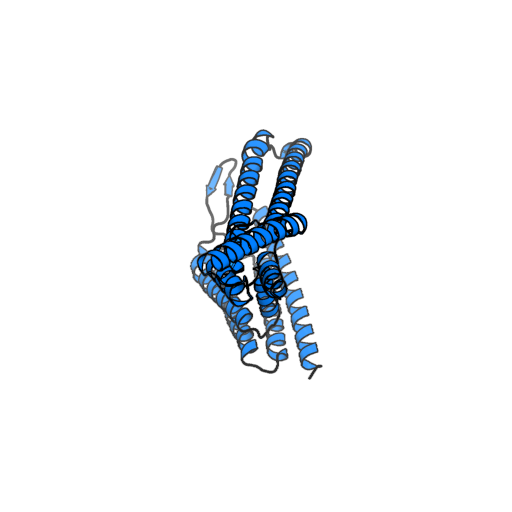N . GLU A 1 274 ? 7.290 6.611 -28.207 1.00 76.75 274 GLU A N 1
ATOM 2146 C CA . GLU A 1 274 ? 6.629 7.192 -27.045 1.00 76.75 274 GLU A CA 1
ATOM 2147 C C . GLU A 1 274 ? 6.485 6.163 -25.916 1.00 76.75 274 GLU A C 1
ATOM 2149 O O . GLU A 1 274 ? 6.711 6.482 -24.748 1.00 76.75 274 GLU A O 1
ATOM 2154 N N . ILE A 1 275 ? 6.190 4.905 -26.263 1.00 77.38 275 ILE A N 1
ATOM 2155 C CA . ILE A 1 275 ? 6.126 3.781 -25.318 1.00 77.38 275 ILE A CA 1
ATOM 2156 C C . ILE A 1 275 ? 7.536 3.453 -24.821 1.00 77.38 275 ILE A C 1
ATOM 2158 O O . ILE A 1 275 ? 7.754 3.324 -23.616 1.00 77.38 275 ILE A O 1
ATOM 2162 N N . VAL A 1 276 ? 8.513 3.395 -25.731 1.00 80.25 276 VAL A N 1
ATOM 2163 C CA . VAL A 1 276 ? 9.938 3.205 -25.411 1.00 80.25 276 VAL A CA 1
ATOM 2164 C C . VAL A 1 276 ? 10.443 4.283 -24.447 1.00 80.25 276 VAL A C 1
ATOM 2166 O O . VAL A 1 276 ? 11.082 3.965 -23.440 1.00 80.25 276 VAL A O 1
ATOM 2169 N N . LEU A 1 277 ? 10.128 5.552 -24.714 1.00 79.31 277 LEU A N 1
ATOM 2170 C CA . LEU A 1 277 ? 10.483 6.679 -23.854 1.00 79.31 277 LEU A CA 1
ATOM 2171 C C . LEU A 1 277 ? 9.782 6.586 -22.492 1.00 79.31 277 LEU A C 1
ATOM 2173 O O . LEU A 1 277 ? 10.441 6.731 -21.462 1.00 79.31 277 LEU A O 1
ATOM 2177 N N . GLY A 1 278 ? 8.481 6.281 -22.469 1.00 78.12 278 GLY A N 1
ATOM 2178 C CA . GLY A 1 278 ? 7.706 6.097 -21.239 1.00 78.12 278 GLY A CA 1
ATOM 2179 C C . GLY A 1 278 ? 8.263 4.988 -20.342 1.00 78.12 278 GLY A C 1
ATOM 2180 O O . GLY A 1 278 ? 8.443 5.200 -19.142 1.00 78.12 278 GLY A O 1
ATOM 2181 N N . ILE A 1 279 ? 8.628 3.838 -20.921 1.00 82.50 279 ILE A N 1
ATOM 2182 C CA . ILE A 1 279 ? 9.276 2.728 -20.206 1.00 82.50 279 ILE A CA 1
ATOM 2183 C C . ILE A 1 279 ? 10.638 3.164 -19.654 1.00 82.50 279 ILE A C 1
ATOM 2185 O O . ILE A 1 279 ? 10.917 2.931 -18.477 1.00 82.50 279 ILE A O 1
ATOM 2189 N N . LYS A 1 280 ? 11.480 3.836 -20.454 1.00 81.50 280 LYS A N 1
ATOM 2190 C CA . LYS A 1 280 ? 12.793 4.330 -19.995 1.00 81.50 280 LYS A CA 1
ATOM 2191 C C . LYS A 1 280 ? 12.666 5.336 -18.850 1.00 81.50 280 LYS A C 1
ATOM 2193 O O . LYS A 1 280 ? 13.418 5.235 -17.884 1.00 81.50 280 LYS A O 1
ATOM 2198 N N . LEU A 1 281 ? 11.706 6.260 -18.917 1.00 76.19 281 LEU A N 1
ATOM 2199 C CA . LEU A 1 281 ? 11.433 7.227 -17.847 1.00 76.19 281 LEU A CA 1
ATOM 2200 C C . LEU A 1 281 ? 10.922 6.543 -16.571 1.00 76.19 281 LEU A C 1
ATOM 2202 O O . LEU A 1 281 ? 11.391 6.865 -15.479 1.00 76.19 281 LEU A O 1
ATOM 2206 N N . LEU A 1 282 ? 10.025 5.560 -16.696 1.00 78.12 282 LEU A N 1
ATOM 2207 C CA . LEU A 1 282 ? 9.537 4.774 -15.561 1.00 78.12 282 LEU A CA 1
ATOM 2208 C C . LEU A 1 282 ? 10.672 3.972 -14.909 1.00 78.12 282 LEU A C 1
ATOM 2210 O O . LEU A 1 282 ? 10.824 4.012 -13.689 1.00 78.12 282 LEU A O 1
ATOM 2214 N N . LEU A 1 283 ? 11.515 3.301 -15.698 1.00 82.25 283 LEU A N 1
ATOM 2215 C CA . LEU A 1 283 ? 12.687 2.581 -15.190 1.00 82.25 283 LEU A CA 1
ATOM 2216 C C . LEU A 1 283 ? 13.706 3.526 -14.539 1.00 82.25 283 LEU A C 1
ATOM 2218 O O . LEU A 1 283 ? 14.249 3.190 -13.489 1.00 82.25 283 LEU A O 1
ATOM 2222 N N . ALA A 1 284 ? 13.938 4.717 -15.099 1.00 79.50 284 ALA A N 1
ATOM 2223 C CA . ALA A 1 284 ? 14.813 5.727 -14.502 1.00 79.50 284 ALA A CA 1
ATOM 2224 C C . ALA A 1 284 ? 14.263 6.252 -13.162 1.00 79.50 284 ALA A C 1
ATOM 2226 O O . ALA A 1 284 ? 15.019 6.424 -12.205 1.00 79.50 284 ALA A O 1
ATOM 2227 N N . PHE A 1 285 ? 12.945 6.436 -13.047 1.00 79.50 285 PHE A N 1
ATOM 2228 C CA . PHE A 1 285 ? 12.301 6.764 -11.775 1.00 79.50 285 PHE A CA 1
ATOM 2229 C C . PHE A 1 285 ? 12.456 5.627 -10.750 1.00 79.50 285 PHE A C 1
ATOM 2231 O O . PHE A 1 285 ? 12.865 5.870 -9.613 1.00 79.50 285 PHE A O 1
ATOM 2238 N N . VAL A 1 286 ? 12.213 4.373 -11.153 1.00 82.56 286 VAL A N 1
ATOM 2239 C CA . VAL A 1 286 ? 12.405 3.190 -10.293 1.00 82.56 286 VAL A CA 1
ATOM 2240 C C . VAL A 1 286 ? 13.870 3.043 -9.861 1.00 82.56 286 VAL A C 1
ATOM 2242 O O . VAL A 1 286 ? 14.126 2.729 -8.698 1.00 82.56 286 VAL A O 1
ATOM 2245 N N . LEU A 1 287 ? 14.836 3.337 -10.736 1.00 83.06 287 LEU A N 1
ATOM 2246 C CA . LEU A 1 287 ? 16.269 3.366 -10.423 1.00 83.06 287 LEU A CA 1
ATOM 2247 C C . LEU A 1 287 ? 16.585 4.370 -9.303 1.00 83.06 287 LEU A C 1
ATOM 2249 O O . LEU A 1 287 ? 17.207 4.001 -8.305 1.00 83.06 287 LEU A O 1
ATOM 2253 N N . ILE A 1 288 ? 16.111 5.614 -9.431 1.00 78.75 288 ILE A N 1
ATOM 2254 C CA . ILE A 1 288 ? 16.304 6.671 -8.423 1.00 78.75 288 ILE A CA 1
ATOM 2255 C C . ILE A 1 288 ? 15.672 6.263 -7.085 1.00 78.75 288 ILE A C 1
ATOM 2257 O O . ILE A 1 288 ? 16.322 6.351 -6.041 1.00 78.75 288 ILE A O 1
ATOM 2261 N N . MET A 1 289 ? 14.438 5.753 -7.107 1.00 81.00 289 MET A N 1
ATOM 2262 C CA . MET A 1 289 ? 13.740 5.287 -5.902 1.00 81.00 289 MET A CA 1
ATOM 2263 C C . MET A 1 289 ? 14.453 4.100 -5.233 1.00 81.00 289 MET A C 1
ATOM 2265 O O . MET A 1 289 ? 14.532 4.043 -4.005 1.00 81.00 289 MET A O 1
ATOM 2269 N N . THR A 1 290 ? 15.025 3.187 -6.023 1.00 82.69 290 THR A N 1
ATOM 2270 C CA . THR A 1 290 ? 15.805 2.037 -5.533 1.00 82.69 290 THR A CA 1
ATOM 2271 C C . THR A 1 290 ? 17.090 2.495 -4.842 1.00 82.69 290 THR A C 1
ATOM 2273 O O . THR A 1 290 ? 17.392 2.038 -3.738 1.00 82.69 290 THR A O 1
ATOM 2276 N N . LEU A 1 291 ? 17.812 3.453 -5.434 1.00 81.31 291 LEU A N 1
ATOM 2277 C CA . LEU A 1 291 ? 19.005 4.054 -4.828 1.00 81.31 291 LEU A CA 1
ATOM 2278 C C . LEU A 1 291 ? 18.671 4.800 -3.527 1.00 81.31 291 LEU A C 1
ATOM 2280 O O . LEU A 1 291 ? 19.376 4.642 -2.532 1.00 81.31 291 LEU A O 1
ATOM 2284 N N . PHE A 1 292 ? 17.566 5.551 -3.491 1.00 81.88 292 PHE A N 1
ATOM 2285 C CA . PHE A 1 292 ? 17.113 6.234 -2.275 1.00 81.88 292 PHE A CA 1
ATOM 2286 C C . PHE A 1 292 ? 16.738 5.238 -1.161 1.00 81.88 292 PHE A C 1
ATOM 2288 O O . PHE A 1 292 ? 17.068 5.445 0.010 1.00 81.88 292 PHE A O 1
ATOM 2295 N N . GLY A 1 293 ? 16.111 4.113 -1.527 1.00 81.44 293 GLY A N 1
ATOM 2296 C CA . GLY A 1 293 ? 15.860 2.982 -0.631 1.00 81.44 293 GLY A CA 1
ATOM 2297 C C . GLY A 1 293 ? 17.149 2.363 -0.081 1.00 81.44 293 GLY A C 1
ATOM 2298 O O . GLY A 1 293 ? 17.261 2.164 1.128 1.00 81.44 293 GLY A O 1
ATOM 2299 N N . ALA A 1 294 ? 18.154 2.140 -0.933 1.00 82.38 294 ALA A N 1
ATOM 2300 C CA . ALA A 1 294 ? 19.460 1.630 -0.514 1.00 82.38 294 ALA A CA 1
ATOM 2301 C C . ALA A 1 294 ? 20.164 2.584 0.471 1.00 82.38 294 ALA A C 1
ATOM 2303 O O . ALA A 1 294 ? 20.634 2.140 1.515 1.00 82.38 294 ALA A O 1
ATOM 2304 N N . VAL A 1 295 ? 20.163 3.898 0.210 1.00 83.44 295 VAL A N 1
ATOM 2305 C CA . VAL A 1 295 ? 20.720 4.911 1.133 1.00 83.44 295 VAL A CA 1
ATOM 2306 C C . VAL A 1 295 ? 19.995 4.900 2.484 1.00 83.44 295 VAL A C 1
ATOM 2308 O O . VAL A 1 295 ? 20.642 4.919 3.533 1.00 83.44 295 VAL A O 1
ATOM 2311 N N . LYS A 1 296 ? 18.660 4.807 2.487 1.00 84.94 296 LYS A N 1
ATOM 2312 C CA . LYS A 1 296 ? 17.864 4.688 3.720 1.00 84.94 296 LYS A CA 1
ATOM 2313 C C . LYS A 1 296 ? 18.220 3.424 4.510 1.00 84.94 296 LYS A C 1
ATOM 2315 O O . LYS A 1 296 ? 18.379 3.495 5.729 1.00 84.94 296 LYS A O 1
ATOM 2320 N N . ASN A 1 297 ? 18.365 2.288 3.834 1.00 84.19 297 ASN A N 1
ATOM 2321 C CA . ASN A 1 297 ? 18.699 1.008 4.460 1.00 84.19 297 ASN A CA 1
ATOM 2322 C C . ASN A 1 297 ? 20.140 0.972 4.993 1.00 84.19 297 ASN A C 1
ATOM 2324 O O . ASN A 1 297 ? 20.380 0.393 6.057 1.00 84.19 297 ASN A O 1
ATOM 2328 N N . LEU A 1 298 ? 21.071 1.662 4.327 1.00 83.75 298 LEU A N 1
ATOM 2329 C CA . LEU A 1 298 ? 22.439 1.868 4.801 1.00 83.75 298 LEU A CA 1
ATOM 2330 C C . LEU A 1 298 ? 22.452 2.715 6.074 1.00 83.75 298 LEU A C 1
ATOM 2332 O O . LEU A 1 298 ? 23.072 2.340 7.067 1.00 83.75 298 LEU A O 1
ATOM 2336 N N . TRP A 1 299 ? 21.713 3.826 6.075 1.00 83.62 299 TRP A N 1
ATOM 2337 C CA . TRP A 1 299 ? 21.571 4.702 7.238 1.00 83.62 299 TRP A CA 1
ATOM 2338 C C . TRP A 1 299 ? 20.966 3.963 8.441 1.00 83.62 299 TRP A C 1
ATOM 2340 O O . TRP A 1 299 ? 21.467 4.070 9.561 1.00 83.62 299 TRP A O 1
ATOM 2350 N N . GLN A 1 300 ? 19.939 3.136 8.211 1.00 83.56 300 GLN A N 1
ATOM 2351 C CA . GLN A 1 300 ? 19.380 2.259 9.243 1.00 83.56 300 GLN A CA 1
ATOM 2352 C C . GLN A 1 300 ? 20.392 1.217 9.736 1.00 83.56 300 GLN A C 1
ATOM 2354 O O . GLN A 1 300 ? 20.487 1.005 10.945 1.00 83.56 300 GLN A O 1
ATOM 2359 N N . ALA A 1 301 ? 21.177 0.602 8.847 1.00 85.88 301 ALA A N 1
ATOM 2360 C CA . ALA A 1 301 ? 22.219 -0.349 9.232 1.00 85.88 301 ALA A CA 1
ATOM 2361 C C . ALA A 1 301 ? 23.281 0.309 10.130 1.00 85.88 301 ALA A C 1
ATOM 2363 O O . ALA A 1 301 ? 23.636 -0.261 11.160 1.00 85.88 301 ALA A O 1
ATOM 2364 N N . ILE A 1 302 ? 23.721 1.524 9.786 1.00 84.38 302 ILE A N 1
ATOM 2365 C CA . ILE A 1 302 ? 24.685 2.318 10.562 1.00 84.38 302 ILE A CA 1
ATOM 2366 C C . ILE A 1 302 ? 24.125 2.647 11.954 1.00 84.38 302 ILE A C 1
ATOM 2368 O O . ILE A 1 302 ? 24.780 2.358 12.954 1.00 84.38 302 ILE A O 1
ATOM 2372 N N . ILE A 1 303 ? 22.892 3.161 12.052 1.00 86.38 303 ILE A N 1
ATOM 2373 C CA . ILE A 1 303 ? 22.248 3.442 13.351 1.00 86.38 303 ILE A CA 1
ATOM 2374 C C . ILE A 1 303 ? 22.128 2.168 14.201 1.00 86.38 303 ILE A C 1
ATOM 2376 O O . ILE A 1 303 ? 22.439 2.186 15.390 1.00 86.38 303 ILE A O 1
ATOM 2380 N N . LEU A 1 304 ? 21.714 1.047 13.603 1.00 86.00 304 LEU A N 1
ATOM 2381 C CA . LEU A 1 304 ? 21.555 -0.241 14.293 1.00 86.00 304 LEU A CA 1
ATOM 2382 C C . LEU A 1 304 ? 22.887 -0.919 14.666 1.00 86.00 304 LEU A C 1
ATOM 2384 O O . LEU A 1 304 ? 22.875 -1.878 15.445 1.00 86.00 304 LEU A O 1
ATOM 2388 N N . ALA A 1 305 ? 24.003 -0.468 14.091 1.00 83.81 305 ALA A N 1
ATOM 2389 C CA . ALA A 1 305 ? 25.353 -0.914 14.424 1.00 83.81 305 ALA A CA 1
ATOM 2390 C C . ALA A 1 305 ? 26.006 -0.040 15.508 1.00 83.81 305 ALA A C 1
ATOM 2392 O O . ALA A 1 305 ? 26.711 -0.582 16.349 1.00 83.81 305 ALA A O 1
ATOM 2393 N N . ILE A 1 306 ? 25.749 1.276 15.511 1.00 82.94 306 ILE A N 1
ATOM 2394 C CA . ILE A 1 306 ? 26.283 2.233 16.502 1.00 82.94 306 ILE A CA 1
ATOM 2395 C C . ILE A 1 306 ? 25.450 2.245 17.797 1.00 82.94 306 ILE A C 1
ATOM 2397 O O . ILE A 1 306 ? 25.984 2.474 18.876 1.00 82.94 306 ILE A O 1
ATOM 2401 N N . GLY A 1 307 ? 24.141 1.991 17.719 1.00 68.94 307 GLY A N 1
ATOM 2402 C CA . GLY A 1 307 ? 23.237 1.927 18.876 1.00 68.94 307 GLY A CA 1
ATOM 2403 C C . GLY A 1 307 ? 23.293 0.611 19.666 1.00 68.94 307 GLY A C 1
ATOM 2404 O O . GLY A 1 307 ? 22.269 0.204 20.221 1.00 68.94 307 GLY A O 1
ATOM 2405 N N . LYS A 1 308 ? 24.435 -0.084 19.655 1.00 52.94 308 LYS A N 1
ATOM 2406 C CA . LYS A 1 308 ? 24.678 -1.389 20.282 1.00 52.94 308 LYS A CA 1
ATOM 2407 C C . LYS A 1 308 ? 26.030 -1.430 20.978 1.00 52.94 308 LYS A C 1
ATOM 2409 O O . LYS A 1 308 ? 26.071 -2.114 22.022 1.00 52.94 308 LYS A O 1
#

Organism: NCBI:txid2052831